Protein AF-A0A8H5WEX2-F1 (afdb_monomer)

Structure (mmCIF, N/CA/C/O backbone):
data_AF-A0A8H5WEX2-F1
#
_entry.id   AF-A0A8H5WEX2-F1
#
loop_
_atom_site.group_PDB
_atom_site.id
_atom_site.type_symbol
_atom_site.label_atom_id
_atom_site.label_alt_id
_atom_site.label_comp_id
_atom_site.label_asym_id
_atom_site.label_entity_id
_atom_site.label_seq_id
_atom_site.pdbx_PDB_ins_code
_atom_site.Cartn_x
_atom_site.Cartn_y
_atom_site.Cartn_z
_atom_site.occupancy
_atom_site.B_iso_or_equiv
_atom_site.auth_seq_id
_atom_site.auth_comp_id
_atom_site.auth_asym_id
_atom_site.au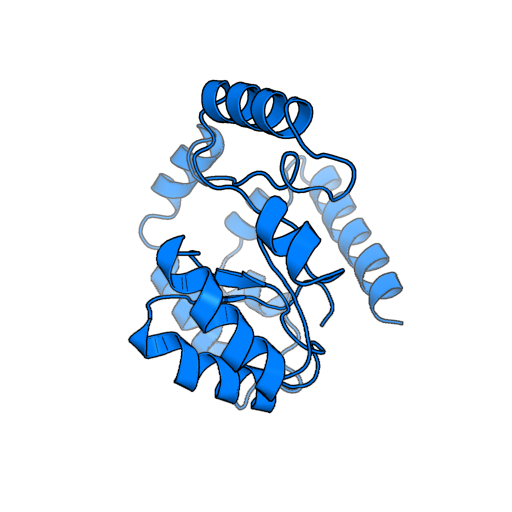th_atom_id
_atom_site.pdbx_PDB_model_num
ATOM 1 N N . MET A 1 1 ? -12.542 14.286 -9.682 1.00 75.81 1 MET A N 1
ATOM 2 C CA . MET A 1 1 ? -13.467 14.305 -8.524 1.00 75.81 1 MET A CA 1
ATOM 3 C C . MET A 1 1 ? -12.823 13.685 -7.285 1.00 75.81 1 MET A C 1
ATOM 5 O O . MET A 1 1 ? -12.583 14.420 -6.338 1.00 75.81 1 MET A O 1
ATOM 9 N N . HIS A 1 2 ? -12.481 12.391 -7.304 1.00 88.88 2 HIS A N 1
ATOM 10 C CA . HIS A 1 2 ? -12.013 11.632 -6.129 1.00 88.88 2 HIS A CA 1
A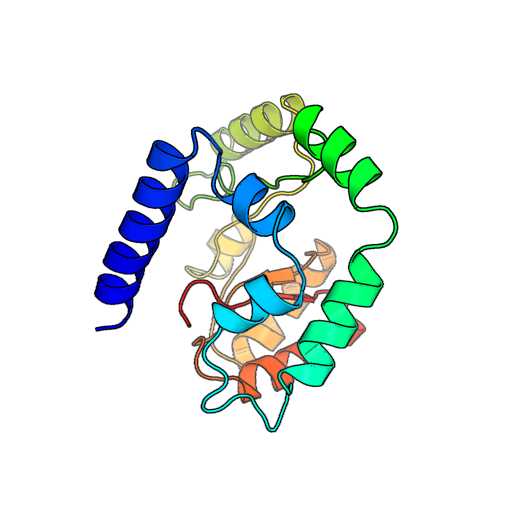TOM 11 C C . HIS A 1 2 ? -10.859 12.274 -5.334 1.00 88.88 2 HIS A C 1
ATOM 13 O O . HIS A 1 2 ? -10.975 12.367 -4.118 1.00 88.88 2 HIS A O 1
ATOM 19 N N . LEU A 1 3 ? -9.823 12.829 -5.982 1.00 91.31 3 LEU A N 1
ATOM 20 C CA . LEU A 1 3 ? -8.715 13.515 -5.285 1.00 91.31 3 LEU A CA 1
ATOM 21 C C . LEU A 1 3 ? -9.172 14.650 -4.342 1.00 91.31 3 LEU A C 1
ATOM 23 O O . LEU A 1 3 ? -8.623 14.812 -3.255 1.00 91.31 3 LEU A O 1
ATOM 27 N N . ALA A 1 4 ? -10.205 15.413 -4.719 1.00 94.38 4 ALA A N 1
ATOM 28 C CA . ALA A 1 4 ? -10.754 16.468 -3.864 1.00 94.38 4 ALA A CA 1
ATOM 29 C C . ALA A 1 4 ? -11.540 15.889 -2.674 1.00 94.38 4 ALA A C 1
ATOM 31 O O . ALA A 1 4 ? -11.460 16.415 -1.566 1.00 94.38 4 ALA A O 1
ATOM 32 N N . VAL A 1 5 ? -12.252 14.776 -2.886 1.00 96.00 5 VAL A N 1
ATOM 33 C CA . VAL A 1 5 ? -12.955 14.047 -1.817 1.00 96.00 5 VAL A CA 1
ATOM 34 C C . VAL A 1 5 ? -11.950 13.462 -0.823 1.00 96.00 5 VAL A C 1
ATOM 36 O O . VAL A 1 5 ? -12.136 13.626 0.378 1.00 96.00 5 VAL A O 1
ATOM 39 N N . ALA A 1 6 ? -10.849 12.872 -1.299 1.00 94.50 6 ALA A N 1
ATOM 40 C CA . ALA A 1 6 ? -9.764 12.380 -0.450 1.00 94.50 6 ALA A CA 1
ATOM 41 C C . ALA A 1 6 ? -9.151 13.502 0.408 1.00 94.50 6 ALA A C 1
ATOM 43 O O . ALA A 1 6 ? -8.973 13.323 1.610 1.00 94.50 6 ALA A O 1
ATOM 44 N N . GLY A 1 7 ? -8.915 14.688 -0.168 1.00 96.94 7 GLY A N 1
ATOM 45 C CA . GLY A 1 7 ? -8.465 15.864 0.586 1.00 96.94 7 GLY A CA 1
ATOM 46 C C . GLY A 1 7 ? -9.423 16.270 1.715 1.00 96.94 7 GLY A C 1
ATOM 47 O O . GLY A 1 7 ? -8.979 16.521 2.835 1.00 96.94 7 GLY A O 1
ATOM 48 N N . VAL A 1 8 ? -10.736 16.275 1.455 1.00 97.94 8 VAL A N 1
ATOM 49 C CA . VAL A 1 8 ? -11.761 16.583 2.472 1.00 97.94 8 VAL A CA 1
ATOM 50 C C . VAL A 1 8 ? -11.844 15.493 3.546 1.00 97.94 8 VAL A C 1
ATOM 52 O O . VAL A 1 8 ? -11.856 15.813 4.732 1.00 97.94 8 VAL A O 1
ATOM 55 N N . LEU A 1 9 ? -11.858 14.212 3.166 1.00 97.31 9 LEU A N 1
ATOM 56 C CA . LEU A 1 9 ? -11.916 13.097 4.119 1.00 97.31 9 LEU A CA 1
ATOM 57 C C . LEU A 1 9 ? -10.671 13.045 5.017 1.00 97.31 9 LEU A C 1
ATOM 59 O O . LEU A 1 9 ? -10.800 12.862 6.227 1.00 97.31 9 LEU A O 1
ATOM 63 N N . ASN A 1 10 ? -9.482 13.294 4.465 1.00 97.62 10 ASN A N 1
ATOM 64 C CA . ASN A 1 10 ? -8.246 13.383 5.245 1.00 97.62 10 ASN A CA 1
ATOM 65 C C . ASN A 1 10 ? -8.287 14.548 6.250 1.00 97.62 10 ASN A C 1
ATOM 67 O O . ASN A 1 10 ? -7.835 14.386 7.381 1.00 97.62 10 ASN A O 1
ATOM 71 N N . ALA A 1 11 ? -8.881 15.690 5.883 1.00 98.19 11 ALA A N 1
ATOM 72 C CA . ALA A 1 11 ? -9.085 16.809 6.805 1.00 98.19 11 ALA A CA 1
ATOM 73 C C . ALA A 1 11 ? -10.090 16.485 7.932 1.00 98.19 11 ALA A C 1
ATOM 75 O O . ALA A 1 11 ? -9.918 16.955 9.055 1.00 98.19 11 ALA A O 1
ATOM 76 N N . VAL A 1 12 ? -11.107 15.651 7.673 1.00 98.12 12 VAL A N 1
ATOM 77 C CA . VAL A 1 12 ? -12.031 15.161 8.717 1.00 98.12 12 VAL A CA 1
ATOM 78 C C . VAL A 1 12 ? -11.310 14.231 9.701 1.00 98.12 12 VAL A C 1
ATOM 80 O O . VAL A 1 12 ? -11.475 14.390 10.910 1.00 98.12 12 VAL A O 1
ATOM 83 N N . TRP A 1 13 ? -10.468 13.310 9.217 1.00 97.94 13 TRP A N 1
ATOM 84 C CA . TRP A 1 13 ? -9.656 12.442 10.084 1.00 97.94 13 TRP A CA 1
ATOM 85 C C . TRP A 1 13 ? -8.613 13.221 10.902 1.00 97.94 13 TRP A C 1
ATOM 87 O O . TRP A 1 13 ? -8.446 12.949 12.089 1.00 97.94 13 TRP A O 1
ATOM 97 N N . ASP A 1 14 ? -7.951 14.217 10.309 1.00 98.31 14 ASP A N 1
ATOM 98 C CA . ASP A 1 14 ? -7.028 15.127 11.006 1.00 98.31 14 ASP A CA 1
ATOM 99 C C . ASP A 1 14 ? -7.733 15.945 12.107 1.00 98.31 14 ASP A C 1
ATOM 101 O O . ASP A 1 14 ? -7.236 16.032 13.234 1.00 98.31 14 ASP A O 1
ATOM 105 N N . LEU A 1 15 ? -8.923 16.485 11.821 1.00 98.31 15 LEU A N 1
ATOM 106 C CA . LEU A 1 15 ? -9.748 17.178 12.811 1.00 98.31 15 LEU A CA 1
ATOM 107 C C . LEU A 1 15 ? -10.172 16.242 13.953 1.00 98.31 15 LEU A C 1
ATOM 109 O O . LEU A 1 15 ? -10.101 16.634 15.118 1.00 98.31 15 LEU A O 1
ATOM 113 N N . TRP A 1 16 ? -10.561 15.001 13.646 1.00 97.62 16 TRP A N 1
ATOM 114 C CA . TRP A 1 16 ? -10.906 13.999 14.659 1.00 97.62 16 TRP A CA 1
ATOM 115 C C . TRP A 1 16 ? -9.701 13.654 15.549 1.00 97.62 16 TRP A C 1
ATOM 117 O O . TRP A 1 16 ? -9.826 13.654 16.776 1.00 97.62 16 TRP A O 1
ATOM 127 N N . GLY A 1 17 ? -8.516 13.484 14.949 1.00 97.81 17 GLY A N 1
ATOM 128 C CA . GLY A 1 17 ? -7.240 13.347 15.659 1.00 97.81 17 GLY A CA 1
ATOM 129 C C . GLY A 1 17 ? -6.990 14.482 16.651 1.00 97.81 17 GLY A C 1
ATOM 130 O O . GLY A 1 17 ? -6.737 14.246 17.833 1.00 97.81 17 GLY A O 1
ATOM 131 N N . LYS A 1 18 ? -7.151 15.728 16.195 1.00 98.06 18 LYS A N 1
ATOM 132 C CA . LYS A 1 18 ? -6.967 16.935 17.017 1.00 98.06 18 LYS A CA 1
ATOM 133 C C . LYS A 1 18 ? -7.997 17.078 18.139 1.00 98.06 18 LYS A C 1
ATOM 135 O O . LYS A 1 18 ? -7.643 17.582 19.199 1.00 98.06 18 LYS A O 1
ATOM 140 N N . ILE A 1 19 ? -9.235 16.624 17.936 1.00 98.12 19 ILE A N 1
ATOM 141 C CA . ILE A 1 19 ? -10.286 16.631 18.968 1.00 98.12 19 ILE A CA 1
ATOM 142 C C . ILE A 1 19 ? -10.009 15.591 20.064 1.00 98.12 19 ILE A C 1
ATOM 144 O O . ILE A 1 19 ? -10.231 15.882 21.236 1.00 98.12 19 ILE A O 1
ATOM 148 N N . LEU A 1 20 ? -9.513 14.401 19.705 1.00 97.25 20 LEU A N 1
ATOM 149 C CA . LEU A 1 20 ? -9.169 13.354 20.679 1.00 97.25 20 LEU A CA 1
ATOM 150 C C . LEU A 1 20 ? -7.773 13.522 21.303 1.00 97.25 20 LEU A C 1
ATOM 152 O O . LEU A 1 20 ? -7.482 12.892 22.316 1.00 97.25 20 LEU A O 1
ATOM 156 N N . GLY A 1 21 ? -6.902 14.342 20.708 1.00 97.38 21 GLY A N 1
ATOM 157 C CA . GLY A 1 21 ? -5.490 14.436 21.092 1.00 97.38 21 GLY A CA 1
ATOM 158 C C . GLY A 1 21 ? -4.658 13.213 20.681 1.00 97.38 21 GLY A C 1
ATOM 159 O O . GLY A 1 21 ? -3.583 12.996 21.238 1.00 97.38 21 GLY A O 1
ATOM 160 N N . LEU A 1 22 ? -5.144 12.416 19.722 1.00 96.25 22 LEU A N 1
ATOM 161 C CA . LEU A 1 22 ? -4.547 11.149 19.291 1.00 96.25 22 LEU A CA 1
ATOM 162 C C . LEU A 1 22 ? -4.098 11.208 17.821 1.00 96.25 22 LEU A C 1
ATOM 164 O O . LEU A 1 22 ? -4.775 11.823 16.992 1.00 96.25 22 LEU A O 1
ATOM 168 N N . PRO A 1 23 ? -2.996 10.536 17.442 1.00 95.19 23 PRO A N 1
ATOM 169 C CA . PRO A 1 23 ? -2.647 10.368 16.038 1.00 95.19 23 PRO A CA 1
ATOM 170 C C . PRO A 1 23 ? -3.648 9.423 15.351 1.00 95.19 23 PRO A C 1
ATOM 172 O O . PRO A 1 23 ? -4.089 8.435 15.936 1.00 95.19 23 PRO A O 1
ATOM 175 N N . VAL A 1 24 ? -3.976 9.684 14.081 1.00 96.62 24 VAL A N 1
ATOM 176 C CA . VAL A 1 24 ? -5.030 8.954 13.339 1.00 96.62 24 VAL A CA 1
ATOM 177 C C . VAL A 1 24 ? -4.813 7.433 13.325 1.00 96.62 24 VAL A C 1
ATOM 179 O O . VAL A 1 24 ? -5.774 6.678 13.458 1.00 96.62 24 VAL A O 1
ATOM 182 N N . TRP A 1 25 ? -3.561 6.967 13.241 1.00 94.56 25 TRP A N 1
ATOM 183 C CA . TRP A 1 25 ? -3.251 5.533 13.298 1.00 94.56 25 TRP A CA 1
ATOM 184 C C . TRP A 1 25 ? -3.671 4.894 14.630 1.00 94.56 25 TRP A C 1
ATOM 186 O O . TRP A 1 25 ? -4.125 3.754 14.636 1.00 94.56 25 TRP A O 1
ATOM 196 N N . GLN A 1 26 ? -3.562 5.621 15.747 1.00 94.12 26 GLN A N 1
ATOM 197 C CA . GLN A 1 26 ? -3.958 5.132 17.064 1.00 94.12 26 GLN A CA 1
ATOM 198 C C . GLN A 1 26 ? -5.482 5.081 17.183 1.00 94.12 26 GLN A C 1
ATOM 200 O O . GLN A 1 26 ? -5.995 4.093 17.690 1.00 94.12 26 GLN A O 1
ATOM 205 N N . ILE A 1 27 ? -6.208 6.059 16.626 1.00 95.62 27 ILE A N 1
ATOM 206 C CA . ILE A 1 27 ? -7.682 6.040 16.576 1.00 95.62 27 ILE A CA 1
ATOM 207 C C . ILE A 1 27 ? -8.175 4.790 15.837 1.00 95.62 27 ILE A C 1
ATOM 209 O O . ILE A 1 27 ? -8.970 4.027 16.380 1.00 95.62 27 ILE A O 1
ATOM 213 N N . VAL A 1 28 ? -7.655 4.528 14.631 1.00 95.38 28 VAL A N 1
ATOM 214 C CA . VAL A 1 28 ? -8.013 3.326 13.852 1.00 95.38 28 VAL A CA 1
ATOM 215 C C . VAL A 1 28 ? -7.577 2.041 14.568 1.00 95.38 28 VAL A C 1
ATOM 217 O O . VAL A 1 28 ? -8.272 1.030 14.505 1.00 95.38 28 VAL A O 1
ATOM 220 N N . CYS A 1 29 ? -6.457 2.067 15.295 1.00 93.38 29 CYS A N 1
ATOM 221 C CA . CYS A 1 29 ? -6.030 0.942 16.122 1.00 93.38 29 CYS A CA 1
ATOM 222 C C . CYS A 1 29 ? -6.868 0.752 17.395 1.00 93.38 29 CYS A C 1
ATOM 224 O O . CYS A 1 29 ? -6.926 -0.372 17.881 1.00 93.38 29 CYS A O 1
ATOM 226 N N . GLU A 1 30 ? -7.507 1.768 17.967 1.00 92.25 30 GLU A N 1
ATOM 227 C CA . GLU A 1 30 ? -8.314 1.628 19.190 1.00 92.25 30 GLU A CA 1
ATOM 228 C C . GLU A 1 30 ? -9.745 1.157 18.905 1.00 92.25 30 GLU A C 1
ATOM 230 O O . GLU A 1 30 ? -10.330 0.472 19.744 1.00 92.25 30 GLU A O 1
ATOM 235 N N . MET A 1 31 ? -10.253 1.399 17.693 1.00 94.94 31 MET A N 1
ATOM 236 C CA . MET A 1 31 ? -11.537 0.882 17.212 1.00 94.94 31 MET A CA 1
ATOM 237 C C . MET A 1 31 ? -11.703 -0.643 17.361 1.00 94.94 31 MET A C 1
ATOM 239 O O . MET A 1 31 ? -10.765 -1.443 17.212 1.00 94.94 31 MET A O 1
ATOM 243 N N . SER A 1 32 ? -12.957 -1.044 17.575 1.00 95.62 32 SER A N 1
ATOM 244 C CA . SER A 1 32 ? -13.449 -2.402 17.325 1.00 95.62 32 SER A CA 1
ATOM 245 C C . SER A 1 32 ? -13.463 -2.735 15.819 1.00 95.62 32 SER A C 1
ATOM 247 O O . SER A 1 32 ? -13.558 -1.827 14.986 1.00 95.62 32 SER A O 1
ATOM 249 N N . PRO A 1 33 ? -13.406 -4.023 15.425 1.00 96.81 33 PRO A N 1
ATOM 250 C CA . PRO A 1 33 ? -13.607 -4.443 14.034 1.00 96.81 33 PRO A CA 1
ATOM 251 C C . PRO A 1 33 ? -14.864 -3.832 13.405 1.00 96.81 33 PRO A C 1
ATOM 253 O O . PRO A 1 33 ? -14.835 -3.320 12.289 1.00 96.81 33 PRO A O 1
ATOM 256 N N . GLU A 1 34 ? -15.955 -3.825 14.163 1.00 97.06 34 GLU A N 1
ATOM 257 C CA . GLU A 1 34 ? -17.268 -3.346 13.756 1.00 97.06 34 GLU A CA 1
ATOM 258 C C . GLU A 1 34 ? -17.308 -1.812 13.608 1.00 97.06 34 GLU A C 1
ATOM 260 O O . GLU A 1 34 ? -18.161 -1.290 12.894 1.00 97.06 34 GLU A O 1
ATOM 265 N N . GLU A 1 35 ? -16.407 -1.065 14.253 1.00 97.06 35 GLU A N 1
ATOM 266 C CA . GLU A 1 35 ? -16.198 0.374 14.021 1.00 97.06 35 GLU A CA 1
ATOM 267 C C . GLU A 1 35 ? -15.413 0.645 12.741 1.00 97.06 35 GLU A C 1
ATOM 269 O O . GLU A 1 35 ? -15.855 1.463 11.937 1.00 97.06 35 GLU A O 1
ATOM 274 N N . ILE A 1 36 ? -14.321 -0.089 12.504 1.00 96.69 36 ILE A N 1
ATOM 275 C CA . ILE A 1 36 ? -13.522 0.035 11.274 1.00 96.69 36 ILE A CA 1
ATOM 276 C C . ILE A 1 36 ? -14.397 -0.254 10.045 1.00 96.69 36 ILE A C 1
ATOM 278 O O . ILE A 1 36 ? -14.382 0.504 9.076 1.00 96.69 36 ILE A O 1
ATOM 282 N N . ILE A 1 37 ? -15.220 -1.306 10.102 1.00 97.56 37 ILE A N 1
ATOM 283 C CA . ILE A 1 37 ? -16.111 -1.688 8.998 1.00 97.56 37 ILE A CA 1
ATOM 284 C C . ILE A 1 37 ? -17.229 -0.655 8.761 1.00 97.56 37 ILE A C 1
ATOM 286 O O . ILE A 1 37 ? -17.617 -0.454 7.612 1.00 97.56 37 ILE A O 1
ATOM 290 N N . ARG A 1 38 ? -17.682 0.097 9.779 1.00 97.38 38 ARG A N 1
ATOM 291 C CA . ARG A 1 38 ? -18.620 1.228 9.582 1.00 97.38 38 ARG A CA 1
ATOM 292 C C . ARG A 1 38 ? -18.003 2.435 8.864 1.00 97.38 38 ARG A C 1
ATOM 294 O O . ARG A 1 38 ? -18.752 3.290 8.398 1.00 97.38 38 ARG A O 1
ATOM 301 N N . CYS A 1 39 ? -16.676 2.518 8.756 1.00 96.75 39 CYS A N 1
ATOM 302 C CA . CYS A 1 39 ? -15.984 3.560 7.992 1.00 96.75 39 CYS A CA 1
ATOM 303 C C . CYS A 1 39 ? -15.755 3.198 6.510 1.00 96.75 39 CYS A C 1
ATOM 305 O O . CYS A 1 39 ? -15.205 4.020 5.778 1.00 96.75 39 CYS A O 1
ATOM 307 N N . ILE A 1 40 ? -16.151 2.000 6.062 1.00 96.94 40 ILE A N 1
ATOM 308 C CA . ILE A 1 40 ? -15.885 1.482 4.711 1.00 96.94 40 ILE A CA 1
ATOM 309 C C . ILE A 1 40 ? -17.190 1.387 3.910 1.00 96.94 40 ILE A C 1
ATOM 311 O O . ILE A 1 40 ? -18.200 0.869 4.382 1.00 96.94 40 ILE A O 1
ATOM 315 N N . ASP A 1 41 ? -17.160 1.868 2.667 1.00 96.88 41 ASP A N 1
ATOM 316 C CA . ASP A 1 41 ? -18.252 1.724 1.705 1.00 96.88 41 ASP A CA 1
ATOM 317 C C . ASP A 1 41 ? -18.057 0.440 0.886 1.00 96.88 41 ASP A C 1
ATOM 319 O O . ASP A 1 41 ? -17.135 0.344 0.079 1.00 96.88 41 ASP A O 1
ATOM 323 N N . PHE A 1 42 ? -18.919 -0.556 1.102 1.00 97.38 42 PHE A N 1
ATOM 324 C CA . PHE A 1 42 ? -18.824 -1.874 0.460 1.00 97.38 42 PHE A CA 1
ATOM 325 C C . PHE A 1 42 ? -19.481 -1.950 -0.931 1.00 97.38 42 PHE A C 1
ATOM 327 O O . PHE A 1 42 ? -19.569 -3.030 -1.529 1.00 97.38 42 PHE A O 1
ATOM 334 N N . ARG A 1 43 ? -19.965 -0.828 -1.479 1.00 96.69 43 ARG A N 1
ATOM 335 C CA . ARG A 1 43 ? -20.503 -0.802 -2.845 1.00 96.69 43 ARG A CA 1
ATOM 336 C C . ARG A 1 43 ? -19.412 -1.202 -3.845 1.00 96.69 43 ARG A C 1
ATOM 338 O O . ARG A 1 43 ? -18.319 -0.651 -3.832 1.00 96.69 43 ARG A O 1
ATOM 345 N N . TYR A 1 44 ? -19.751 -2.144 -4.726 1.00 96.38 44 TYR A N 1
ATOM 346 C CA . TYR A 1 44 ? -18.882 -2.692 -5.781 1.00 96.38 44 TYR A CA 1
ATOM 347 C C . TYR A 1 44 ? -17.668 -3.528 -5.318 1.00 96.38 44 TYR A C 1
ATOM 349 O O . TYR A 1 44 ? -16.771 -3.750 -6.125 1.00 96.38 44 TYR A O 1
ATOM 357 N N . ILE A 1 45 ? -17.636 -4.009 -4.064 1.00 97.19 45 ILE A N 1
ATOM 358 C CA . ILE A 1 45 ? -16.601 -4.960 -3.587 1.00 97.19 45 ILE A CA 1
ATOM 359 C C . ILE A 1 45 ? -17.151 -6.225 -2.899 1.00 97.19 45 ILE A C 1
ATOM 361 O O . ILE A 1 45 ? -16.377 -7.100 -2.515 1.00 97.19 45 ILE A O 1
ATOM 365 N N . THR A 1 46 ? -18.472 -6.348 -2.728 1.00 97.25 46 THR A N 1
ATOM 366 C CA . THR A 1 46 ? -19.113 -7.444 -1.961 1.00 97.25 46 THR A CA 1
ATOM 367 C C . THR A 1 46 ? -19.032 -8.826 -2.608 1.00 97.25 46 THR A C 1
ATOM 369 O O . THR A 1 46 ? -19.259 -9.823 -1.931 1.00 97.25 46 THR A O 1
ATOM 372 N N . ASP A 1 47 ? -18.692 -8.897 -3.891 1.00 97.06 47 ASP A N 1
ATOM 373 C CA . ASP A 1 47 ? -18.382 -10.118 -4.637 1.00 97.06 47 ASP A CA 1
ATOM 374 C C . ASP A 1 47 ? -16.945 -10.629 -4.402 1.00 97.06 47 ASP A C 1
ATOM 376 O O . ASP A 1 47 ? -16.639 -11.774 -4.739 1.00 97.06 4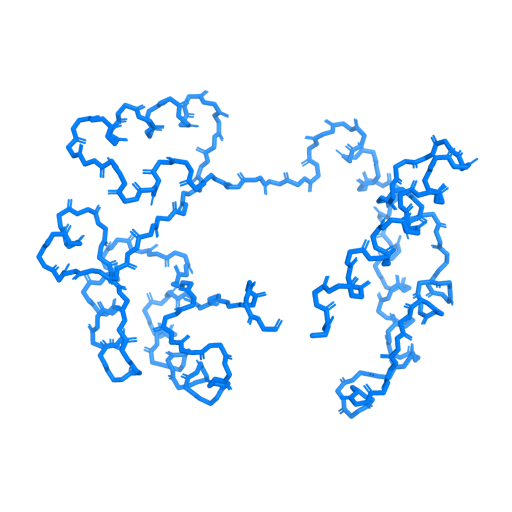7 ASP A O 1
ATOM 380 N N . VAL A 1 48 ? -16.083 -9.807 -3.790 1.00 96.94 48 VAL A N 1
ATOM 381 C CA . VAL A 1 48 ? -14.691 -10.139 -3.431 1.00 96.94 48 VAL A CA 1
ATOM 382 C C . VAL A 1 48 ? -14.484 -10.187 -1.912 1.00 96.94 48 VAL A C 1
ATOM 384 O O . VAL A 1 48 ? -13.708 -11.012 -1.430 1.00 96.94 48 VAL A O 1
ATOM 387 N N . ILE A 1 49 ? -15.154 -9.313 -1.151 1.00 97.56 49 ILE A N 1
ATOM 388 C CA . ILE A 1 49 ? -15.110 -9.277 0.317 1.00 97.56 49 ILE A CA 1
ATOM 389 C C . ILE A 1 49 ? -16.392 -8.672 0.911 1.00 97.56 49 ILE A C 1
ATOM 391 O O . ILE A 1 49 ? -16.756 -7.523 0.650 1.00 97.56 49 ILE A O 1
ATOM 395 N N . THR A 1 50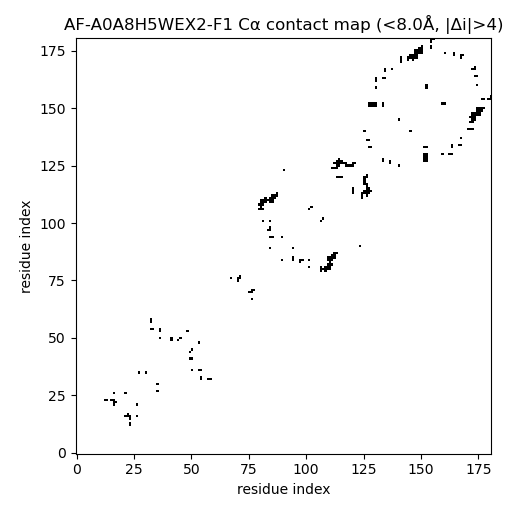 ? -17.075 -9.432 1.765 1.00 98.00 50 THR A N 1
ATOM 396 C CA . THR A 1 50 ? -18.251 -8.956 2.512 1.00 98.00 50 THR A CA 1
ATOM 397 C C . THR A 1 50 ? -17.868 -8.249 3.826 1.00 98.00 50 THR A C 1
ATOM 399 O O . THR A 1 50 ? -16.767 -8.459 4.348 1.00 98.00 50 THR A O 1
ATOM 402 N N . PRO A 1 51 ? -18.768 -7.435 4.420 1.00 98.00 51 PRO A N 1
ATOM 403 C CA . PRO A 1 51 ? -18.546 -6.836 5.739 1.00 98.00 51 PRO A CA 1
ATOM 404 C C . PRO A 1 51 ? -18.239 -7.867 6.835 1.00 98.00 51 PRO A C 1
ATOM 406 O O . PRO A 1 51 ? -17.330 -7.650 7.634 1.00 98.00 51 PRO A O 1
ATOM 409 N N . ASP A 1 52 ? -18.939 -9.005 6.844 1.00 97.88 52 ASP A N 1
ATOM 410 C CA . ASP A 1 52 ? -18.768 -10.053 7.859 1.00 97.88 52 ASP A CA 1
ATOM 411 C C . ASP A 1 52 ? -17.417 -10.777 7.718 1.00 97.88 52 ASP A C 1
ATOM 413 O O . ASP A 1 52 ? -16.759 -11.087 8.715 1.00 97.88 52 ASP A O 1
ATOM 417 N N . GLU A 1 53 ? -16.944 -10.990 6.486 1.00 97.88 53 GLU A N 1
ATOM 418 C CA . GLU A 1 53 ? -15.596 -11.510 6.229 1.00 97.88 53 GLU A CA 1
ATOM 419 C C . GLU A 1 53 ? -14.518 -10.514 6.665 1.00 97.88 53 GLU A C 1
ATOM 421 O O . GLU A 1 53 ? -13.534 -10.918 7.291 1.00 97.88 53 GLU A O 1
ATOM 426 N N . ALA A 1 54 ? -14.718 -9.218 6.409 1.00 97.56 54 ALA A N 1
ATOM 427 C CA . ALA A 1 54 ? -13.806 -8.161 6.836 1.00 97.56 54 ALA A CA 1
ATOM 428 C C . ALA A 1 54 ? -13.737 -8.041 8.374 1.00 97.56 54 ALA A C 1
ATOM 430 O O . ALA A 1 54 ? -12.637 -7.985 8.934 1.00 97.56 54 ALA A O 1
ATOM 431 N N . ILE A 1 55 ? -14.879 -8.113 9.074 1.00 98.00 55 ILE A N 1
ATOM 432 C CA . ILE A 1 55 ? -14.943 -8.253 10.541 1.00 98.00 55 ILE A CA 1
ATOM 433 C C . ILE A 1 55 ? -14.157 -9.498 10.978 1.00 98.00 55 ILE A C 1
ATOM 435 O O . ILE A 1 55 ? -13.260 -9.406 11.819 1.00 98.00 55 ILE A O 1
ATOM 439 N N . GLY A 1 56 ? -14.422 -10.654 10.363 1.00 97.62 56 GLY A N 1
ATOM 440 C CA . GLY A 1 56 ? -13.743 -11.913 10.669 1.00 97.62 56 GLY A CA 1
ATOM 441 C C . GLY A 1 56 ? -12.232 -11.899 10.392 1.00 97.62 56 GLY A C 1
ATOM 442 O O . GLY A 1 56 ? -11.485 -12.635 11.038 1.00 97.62 56 GLY A O 1
ATOM 443 N N . MET A 1 57 ? -11.749 -11.070 9.464 1.00 97.06 57 MET A N 1
ATOM 444 C CA . MET A 1 57 ? -10.320 -10.827 9.231 1.00 97.06 57 MET A CA 1
ATOM 445 C C . MET A 1 57 ? -9.711 -9.952 10.334 1.00 97.06 57 MET A C 1
ATOM 447 O O . MET A 1 57 ? -8.681 -10.323 10.899 1.00 97.06 57 MET A O 1
ATOM 451 N N . LEU A 1 58 ? -10.363 -8.846 10.700 1.00 96.38 58 LEU A N 1
ATOM 452 C CA . LEU A 1 58 ? -9.915 -7.948 11.773 1.00 96.38 58 LEU A CA 1
ATOM 453 C C . LEU A 1 58 ? -9.911 -8.638 13.151 1.00 96.38 58 LEU A C 1
ATOM 455 O O . LEU A 1 58 ? -8.964 -8.489 13.924 1.00 96.38 58 LEU A O 1
ATOM 459 N N . GLN A 1 59 ? -10.912 -9.472 13.443 1.00 96.19 59 GLN A N 1
ATOM 460 C CA . GLN A 1 59 ? -10.950 -10.286 14.662 1.00 96.19 59 GLN A CA 1
ATOM 461 C C . GLN A 1 59 ? -9.776 -11.286 14.725 1.00 96.19 59 GLN A C 1
ATOM 463 O O . GLN A 1 59 ? -9.183 -11.471 15.789 1.00 96.19 59 GLN A O 1
ATOM 468 N N . LYS A 1 60 ? -9.358 -11.878 13.593 1.00 95.25 60 LYS A N 1
ATOM 469 C CA . LYS A 1 60 ? -8.162 -12.747 13.531 1.00 95.25 60 LYS A CA 1
ATOM 470 C C . LYS A 1 60 ? -6.866 -11.966 13.777 1.00 95.25 60 LYS A C 1
ATOM 472 O O . LYS A 1 60 ? -5.978 -12.476 14.462 1.00 95.25 60 LYS A O 1
ATOM 477 N N . THR A 1 61 ? -6.741 -10.738 13.263 1.00 91.69 61 THR A N 1
ATOM 478 C CA . THR A 1 61 ? -5.534 -9.909 13.460 1.00 91.69 61 THR A CA 1
ATOM 479 C C . THR A 1 61 ? -5.466 -9.226 14.830 1.00 91.69 61 THR A C 1
ATOM 481 O O . THR A 1 61 ? -4.390 -8.765 15.214 1.00 91.69 61 THR A O 1
ATOM 484 N N . ALA A 1 62 ? -6.547 -9.217 15.620 1.00 90.94 62 ALA A N 1
ATOM 485 C CA . ALA A 1 62 ? -6.539 -8.704 16.994 1.00 90.94 62 ALA A CA 1
ATOM 486 C C . ALA A 1 62 ? -5.544 -9.442 17.921 1.00 90.94 62 ALA A C 1
ATOM 488 O O . ALA A 1 62 ? -5.038 -8.862 18.885 1.00 90.94 62 ALA A O 1
ATOM 489 N N . LYS A 1 63 ? -5.186 -10.698 17.616 1.00 93.31 63 LYS A N 1
ATOM 490 C CA . LYS A 1 63 ? -4.128 -11.422 18.337 1.00 93.31 63 LYS A CA 1
ATOM 491 C C . LYS A 1 63 ? -2.777 -10.701 18.184 1.00 93.31 63 LYS A C 1
ATOM 493 O O . LYS A 1 63 ? -2.353 -10.373 17.076 1.00 93.31 63 LYS A O 1
ATOM 498 N N . GLY A 1 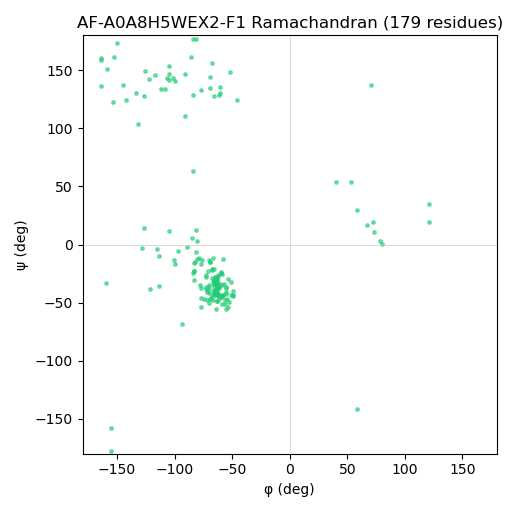64 ? -2.095 -10.445 19.303 1.00 92.38 64 GLY A N 1
ATOM 499 C CA . GLY A 1 64 ? -0.819 -9.712 19.330 1.00 92.38 64 GLY A CA 1
ATOM 500 C C . GLY A 1 64 ? -0.935 -8.200 19.075 1.00 92.38 64 GLY A C 1
ATOM 501 O O . GLY A 1 64 ? 0.083 -7.541 18.885 1.00 92.38 64 GLY A O 1
ATOM 502 N N . LYS A 1 65 ? -2.151 -7.629 19.067 1.00 92.00 65 LYS A N 1
ATOM 503 C CA . LYS A 1 65 ? -2.392 -6.187 18.859 1.00 92.00 65 LYS A CA 1
ATOM 504 C C . LYS A 1 65 ? -1.598 -5.319 19.846 1.00 92.00 65 LYS A C 1
ATOM 506 O O . LYS A 1 65 ? -0.905 -4.408 19.417 1.00 92.00 65 LYS A O 1
ATOM 511 N N . GLU A 1 66 ? -1.615 -5.648 21.139 1.00 92.44 66 GLU A N 1
ATOM 512 C CA . GLU A 1 66 ? -0.841 -4.928 22.166 1.00 92.44 66 GLU A CA 1
ATOM 513 C C . GLU A 1 66 ? 0.678 -4.958 21.957 1.00 92.44 66 GLU A C 1
ATOM 515 O O . GLU A 1 66 ? 1.372 -4.019 22.338 1.00 92.44 66 GLU A O 1
ATOM 520 N N . GLU A 1 67 ? 1.207 -6.051 21.411 1.00 93.19 67 GLU A N 1
ATOM 521 C CA . GLU A 1 67 ? 2.642 -6.228 21.178 1.00 93.19 67 GLU A CA 1
ATOM 522 C C . GLU A 1 67 ? 3.093 -5.336 20.020 1.00 93.19 67 GLU A C 1
ATOM 524 O O . GLU A 1 67 ? 3.991 -4.514 20.192 1.00 93.19 67 GLU A O 1
ATOM 529 N N . ARG A 1 68 ? 2.349 -5.357 18.908 1.00 93.44 68 ARG A N 1
ATOM 530 C CA . ARG A 1 68 ? 2.574 -4.454 17.768 1.00 93.44 68 ARG A CA 1
ATOM 531 C C . ARG A 1 68 ? 2.346 -2.978 18.113 1.00 93.44 68 ARG A C 1
ATOM 533 O O . ARG A 1 68 ? 3.016 -2.112 17.562 1.00 93.44 68 ARG A O 1
ATOM 540 N N . LEU A 1 69 ? 1.446 -2.669 19.054 1.00 92.44 69 LEU A N 1
ATOM 541 C CA . LEU A 1 69 ? 1.309 -1.311 19.600 1.00 92.44 69 LEU A CA 1
ATOM 542 C C . LEU A 1 69 ? 2.567 -0.885 20.375 1.00 92.44 69 LEU A C 1
ATOM 544 O O . LEU A 1 69 ? 3.051 0.227 20.177 1.00 92.44 69 LEU A O 1
ATOM 548 N N . LYS A 1 70 ? 3.146 -1.767 21.203 1.00 93.19 70 LYS A N 1
ATOM 549 C CA . LYS A 1 70 ? 4.422 -1.503 21.898 1.00 93.19 70 LYS A CA 1
ATOM 550 C C . LYS A 1 70 ? 5.569 -1.319 20.892 1.00 93.19 70 LYS A C 1
ATOM 552 O O . LYS A 1 70 ? 6.352 -0.386 21.039 1.00 93.19 70 LYS A O 1
ATOM 557 N N . GLU A 1 71 ? 5.635 -2.126 19.832 1.00 93.25 71 GLU A N 1
ATOM 558 C CA . GLU A 1 71 ? 6.586 -1.945 18.719 1.00 93.25 71 GLU A CA 1
ATOM 559 C C . GLU A 1 71 ? 6.402 -0.605 17.983 1.00 93.25 71 GLU A C 1
ATOM 561 O O . GLU A 1 71 ? 7.388 0.025 17.593 1.00 93.25 71 GLU A O 1
ATOM 566 N N . ALA A 1 72 ? 5.158 -0.144 17.807 1.00 91.25 72 ALA A N 1
ATOM 567 C CA . ALA A 1 72 ? 4.849 1.129 17.156 1.00 91.25 72 ALA A CA 1
ATOM 568 C C . ALA A 1 72 ? 5.280 2.328 18.014 1.00 91.25 72 ALA A C 1
ATOM 570 O O . ALA A 1 72 ? 5.985 3.204 17.517 1.00 91.25 72 ALA A O 1
ATOM 571 N N . PHE A 1 73 ? 4.956 2.337 19.314 1.00 90.94 73 PHE A N 1
ATOM 572 C CA . PHE A 1 73 ? 5.435 3.373 20.242 1.00 90.94 73 PHE A CA 1
ATOM 573 C C . PHE A 1 73 ? 6.967 3.366 20.401 1.00 90.94 73 PHE A C 1
ATOM 575 O O . PHE A 1 73 ? 7.572 4.422 20.581 1.00 90.94 73 PHE A O 1
ATOM 582 N N . ASN A 1 74 ? 7.610 2.204 20.249 1.00 92.00 74 ASN A N 1
ATOM 583 C CA . ASN A 1 74 ? 9.069 2.065 20.204 1.00 92.00 74 ASN A CA 1
ATOM 584 C C . ASN A 1 74 ? 9.690 2.399 18.827 1.00 92.00 74 ASN A C 1
ATOM 586 O O . ASN A 1 74 ? 10.902 2.283 18.672 1.00 92.00 74 ASN A O 1
ATOM 590 N N . ASN A 1 75 ? 8.897 2.832 17.837 1.00 84.88 75 ASN A N 1
ATOM 591 C CA . ASN A 1 75 ? 9.322 3.184 16.473 1.00 84.88 75 ASN A CA 1
ATOM 592 C C . ASN A 1 75 ? 10.027 2.051 15.687 1.00 84.88 75 ASN A C 1
ATOM 594 O O . ASN A 1 75 ? 10.851 2.323 14.815 1.00 84.88 75 ASN A O 1
ATOM 598 N N . VAL A 1 76 ? 9.694 0.781 15.957 1.00 85.38 76 VAL A N 1
ATOM 599 C CA . VAL A 1 76 ? 10.279 -0.393 15.265 1.00 85.38 76 VAL A CA 1
ATOM 600 C C . VAL A 1 76 ? 9.289 -1.188 14.402 1.00 85.38 76 VAL A C 1
ATOM 602 O O . VAL A 1 76 ? 9.716 -2.033 13.621 1.00 85.38 76 VAL A O 1
ATOM 605 N N . ALA A 1 77 ? 7.983 -0.905 14.484 1.00 78.38 77 ALA A N 1
ATOM 606 C CA . ALA A 1 77 ? 6.937 -1.700 13.824 1.00 78.38 77 ALA A CA 1
ATOM 607 C C . ALA A 1 77 ? 6.917 -1.659 12.278 1.00 78.38 77 ALA A C 1
ATOM 609 O O . ALA A 1 77 ? 6.317 -2.539 11.662 1.00 78.38 77 ALA A O 1
ATOM 610 N N . VAL A 1 78 ? 7.513 -0.646 11.630 1.00 81.31 78 VAL A N 1
ATOM 611 C CA . VAL A 1 78 ? 7.397 -0.440 10.170 1.00 81.31 78 VAL A CA 1
ATOM 612 C C . VAL A 1 78 ? 8.768 -0.197 9.523 1.00 81.31 78 VAL A C 1
ATOM 614 O O . VAL A 1 78 ? 9.301 0.911 9.608 1.00 81.31 78 VAL A O 1
ATOM 617 N N . PRO A 1 79 ? 9.345 -1.195 8.828 1.00 83.69 79 PRO A N 1
ATOM 618 C CA . PRO A 1 79 ? 10.524 -0.999 7.989 1.00 83.69 79 PRO A CA 1
ATOM 619 C C . PRO A 1 79 ? 10.216 -0.088 6.791 1.00 83.69 79 PRO A C 1
ATOM 621 O O . PRO A 1 79 ? 9.299 -0.362 6.018 1.00 83.69 79 PRO A O 1
ATOM 624 N N . ALA A 1 80 ? 11.014 0.964 6.598 1.00 84.00 80 ALA A N 1
ATOM 625 C CA . ALA A 1 80 ? 10.887 1.889 5.470 1.00 84.00 80 ALA A CA 1
ATOM 626 C C . ALA A 1 80 ? 12.002 1.692 4.426 1.00 84.00 80 ALA A C 1
ATOM 628 O O . ALA A 1 80 ? 13.167 1.463 4.766 1.00 84.00 80 ALA A O 1
ATOM 629 N N . TYR A 1 81 ? 11.650 1.840 3.147 1.00 80.81 81 TYR A N 1
ATOM 630 C CA . TYR A 1 81 ? 12.589 1.888 2.022 1.00 80.81 81 TYR A CA 1
ATOM 631 C C . TYR A 1 81 ? 12.740 3.328 1.511 1.00 80.81 81 TYR A C 1
ATOM 633 O O . TYR A 1 81 ? 11.825 4.139 1.664 1.00 80.81 81 TYR A O 1
ATOM 641 N N . LYS A 1 82 ? 13.883 3.672 0.902 1.00 73.00 82 LYS A N 1
ATOM 642 C CA . LYS A 1 82 ? 14.100 5.020 0.347 1.00 73.00 82 LYS A CA 1
ATOM 643 C C . LYS A 1 82 ? 14.011 5.053 -1.174 1.00 73.00 82 LYS A C 1
ATOM 645 O O . LYS A 1 82 ? 14.535 4.187 -1.864 1.00 73.00 82 LYS A O 1
ATOM 650 N N . ILE A 1 83 ? 13.410 6.132 -1.674 1.00 68.94 83 ILE A N 1
ATOM 651 C CA . ILE A 1 83 ? 13.333 6.496 -3.100 1.00 68.94 83 ILE A CA 1
ATOM 652 C C . ILE A 1 83 ? 14.387 7.575 -3.446 1.00 68.94 83 ILE A C 1
ATOM 654 O O . ILE A 1 83 ? 14.685 7.828 -4.606 1.00 68.94 83 ILE A O 1
ATOM 658 N N . SER A 1 84 ? 14.994 8.219 -2.438 1.00 67.50 84 SER A N 1
ATOM 659 C CA . SER A 1 84 ? 15.828 9.423 -2.604 1.00 67.50 84 SER A CA 1
ATOM 660 C C . SER A 1 84 ? 17.101 9.229 -3.432 1.00 67.50 84 SER A C 1
ATOM 662 O O . SER A 1 84 ? 17.535 10.174 -4.081 1.00 67.50 84 SER A O 1
ATOM 664 N N . ALA A 1 85 ? 17.689 8.031 -3.439 1.00 58.19 85 ALA A N 1
ATOM 665 C CA . ALA A 1 85 ? 18.833 7.707 -4.296 1.00 58.19 85 ALA A CA 1
ATOM 666 C C . ALA A 1 85 ? 18.435 7.447 -5.763 1.00 58.19 85 ALA A C 1
ATOM 668 O O . ALA A 1 85 ? 19.286 7.455 -6.647 1.00 58.19 85 ALA A O 1
ATOM 669 N N . GLY A 1 86 ? 17.145 7.208 -6.010 1.00 55.06 86 GLY A N 1
ATOM 670 C CA . GLY A 1 86 ? 16.594 6.741 -7.274 1.00 55.06 86 GLY A CA 1
ATOM 671 C C . GLY A 1 86 ? 15.861 7.786 -8.106 1.00 55.06 86 GLY A C 1
ATOM 672 O O . GLY A 1 86 ? 15.190 7.420 -9.070 1.00 55.06 86 GLY A O 1
ATOM 673 N N . TRP A 1 87 ? 15.967 9.069 -7.753 1.00 59.97 87 TRP A N 1
ATOM 674 C CA . TRP A 1 87 ? 15.497 10.155 -8.610 1.00 59.97 87 TRP A CA 1
ATOM 675 C C . TRP A 1 87 ? 16.383 10.279 -9.855 1.00 59.97 87 TRP A C 1
ATOM 677 O O . TRP A 1 87 ? 17.608 10.343 -9.755 1.00 59.97 87 TRP A O 1
ATOM 687 N N . MET A 1 88 ? 15.756 10.420 -11.026 1.00 52.31 88 MET A N 1
ATOM 688 C CA . MET A 1 88 ? 16.420 10.551 -12.336 1.00 52.31 88 MET A CA 1
ATOM 689 C C . MET A 1 88 ? 17.390 11.744 -12.452 1.00 52.31 88 MET A C 1
ATOM 691 O O . MET A 1 88 ? 18.163 11.816 -13.402 1.00 52.31 88 MET A O 1
ATOM 695 N N . ALA A 1 89 ? 17.370 12.679 -11.497 1.00 52.66 89 ALA A N 1
ATOM 696 C CA . ALA A 1 89 ? 18.322 13.785 -11.406 1.00 52.66 89 ALA A CA 1
ATOM 697 C C . ALA A 1 89 ? 19.751 13.344 -11.018 1.00 52.66 89 ALA A C 1
ATOM 699 O O . ALA A 1 89 ? 20.680 14.136 -11.154 1.00 52.66 89 ALA A O 1
ATOM 700 N N . PHE A 1 90 ? 19.944 12.107 -10.542 1.00 55.97 90 PHE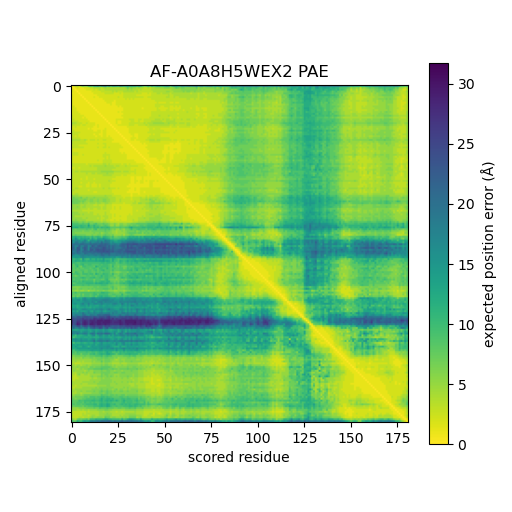 A N 1
ATOM 701 C CA . PHE A 1 90 ? 21.255 11.587 -10.148 1.00 55.97 90 PHE A CA 1
ATOM 702 C C . PHE A 1 90 ? 21.835 10.607 -11.180 1.00 55.97 90 PHE A C 1
ATOM 704 O O . PHE A 1 90 ? 21.123 9.880 -11.876 1.00 55.97 90 PHE A O 1
ATOM 711 N N . SER A 1 91 ? 23.159 10.617 -11.299 1.00 57.94 91 SER A N 1
ATOM 712 C CA . SER A 1 91 ? 23.965 9.749 -12.167 1.00 57.94 91 SER A CA 1
ATOM 713 C C . SER A 1 91 ? 25.426 9.808 -11.720 1.00 57.94 91 SER A C 1
ATOM 715 O O . SER A 1 91 ? 25.829 10.770 -11.059 1.00 57.94 91 SER A O 1
ATOM 717 N N . GLY A 1 92 ? 26.222 8.797 -12.075 1.00 65.75 92 GLY A N 1
ATOM 718 C CA . GLY A 1 92 ? 27.638 8.740 -11.705 1.00 65.75 92 GLY A CA 1
ATOM 719 C C . GLY A 1 92 ? 27.857 8.789 -10.188 1.00 65.75 92 GLY A C 1
ATOM 720 O O . GLY A 1 92 ? 27.101 8.202 -9.411 1.00 65.75 92 GLY A O 1
ATOM 721 N N . ASP A 1 93 ? 28.899 9.495 -9.754 1.00 67.50 93 ASP A N 1
ATOM 722 C CA . ASP A 1 93 ? 29.346 9.467 -8.358 1.00 67.50 93 ASP A CA 1
ATOM 723 C C . ASP A 1 93 ? 28.339 10.070 -7.369 1.00 67.50 93 ASP A C 1
ATOM 725 O O . ASP A 1 93 ? 28.200 9.546 -6.264 1.00 67.50 93 ASP A O 1
ATOM 729 N N . ARG A 1 94 ? 27.521 11.055 -7.776 1.00 71.69 94 ARG A N 1
ATOM 730 C CA . ARG A 1 94 ? 26.492 11.623 -6.884 1.00 71.69 94 ARG A CA 1
ATOM 731 C C . ARG A 1 94 ? 25.405 10.609 -6.506 1.00 71.69 94 ARG A C 1
ATOM 733 O O . ARG A 1 94 ? 24.844 10.699 -5.417 1.00 71.69 94 ARG A O 1
ATOM 740 N N . MET A 1 95 ? 25.128 9.616 -7.357 1.00 67.88 95 MET A N 1
ATOM 741 C CA . MET A 1 95 ? 24.242 8.506 -6.982 1.00 67.88 95 MET A CA 1
ATOM 742 C C . MET A 1 95 ? 24.913 7.597 -5.940 1.00 67.88 95 MET A C 1
ATOM 744 O O . MET A 1 95 ? 24.269 7.216 -4.964 1.00 67.88 95 MET A O 1
ATOM 748 N N . LYS A 1 96 ? 26.213 7.301 -6.095 1.00 66.88 96 LYS A N 1
ATOM 749 C CA . LYS A 1 96 ? 26.988 6.497 -5.131 1.00 66.88 96 LYS A CA 1
ATOM 750 C C . LYS A 1 96 ? 27.027 7.168 -3.757 1.00 66.88 96 LYS A C 1
ATOM 752 O O . LYS A 1 96 ? 26.791 6.500 -2.757 1.00 66.88 96 LYS A O 1
ATOM 757 N N . GLU A 1 97 ? 27.254 8.481 -3.707 1.00 73.81 97 GLU A N 1
ATOM 758 C CA . GLU A 1 97 ? 27.215 9.276 -2.472 1.00 73.81 97 GLU A CA 1
ATOM 759 C C . GLU A 1 97 ? 25.877 9.113 -1.737 1.00 73.81 97 GLU A C 1
ATOM 761 O O . GLU A 1 97 ? 25.858 8.661 -0.594 1.00 73.81 97 GLU A O 1
ATOM 766 N N . VAL A 1 98 ? 24.746 9.380 -2.404 1.00 73.81 98 VAL A N 1
ATOM 767 C CA . VAL A 1 98 ? 23.408 9.293 -1.784 1.00 73.81 98 VAL A CA 1
ATOM 768 C C . VAL A 1 98 ? 23.047 7.851 -1.386 1.00 73.81 98 VAL A C 1
ATOM 770 O O . VAL A 1 98 ? 22.350 7.642 -0.386 1.00 73.81 98 VAL A O 1
ATOM 773 N N . LEU A 1 99 ? 23.546 6.840 -2.110 1.00 69.75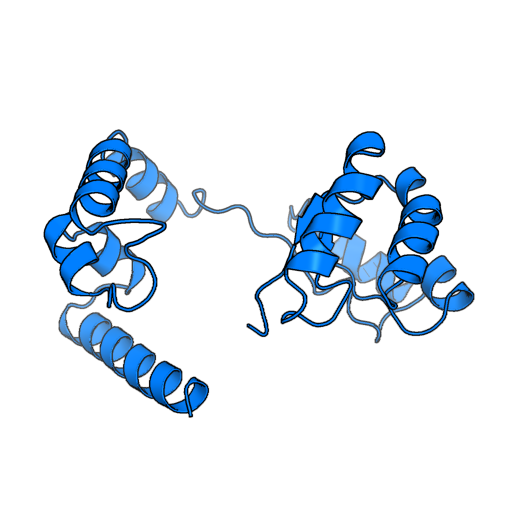 99 LEU A N 1
ATOM 774 C CA . LEU A 1 99 ? 23.439 5.432 -1.712 1.00 69.75 99 LEU A CA 1
ATOM 775 C C . LEU A 1 99 ? 24.246 5.140 -0.439 1.00 69.75 99 LEU A C 1
ATOM 777 O O . LEU A 1 99 ? 23.693 4.565 0.497 1.00 69.75 99 LEU A O 1
ATOM 781 N N . HIS A 1 100 ? 25.506 5.574 -0.352 1.00 71.38 100 HIS A N 1
ATOM 782 C CA . HIS A 1 100 ? 26.339 5.393 0.841 1.00 71.38 100 HIS A CA 1
ATOM 783 C C . HIS A 1 100 ? 25.787 6.150 2.061 1.00 71.38 100 HIS A C 1
ATOM 785 O O . HIS A 1 100 ? 25.700 5.565 3.141 1.00 71.38 100 HIS A O 1
ATOM 791 N N . GLU A 1 101 ? 25.329 7.397 1.893 1.00 80.25 101 GLU A N 1
ATOM 792 C CA . GLU A 1 101 ? 24.623 8.175 2.925 1.00 80.25 101 GLU A CA 1
ATOM 793 C C . GLU A 1 101 ? 23.385 7.420 3.449 1.00 80.25 101 GLU A C 1
ATOM 795 O O . GLU A 1 101 ? 23.129 7.367 4.652 1.00 80.25 101 GLU A O 1
ATOM 800 N N . THR A 1 102 ? 22.616 6.804 2.548 1.00 72.25 102 THR A N 1
ATOM 801 C CA . THR A 1 102 ? 21.367 6.105 2.882 1.00 72.25 102 THR A CA 1
ATOM 802 C C . THR A 1 102 ? 21.605 4.720 3.503 1.00 72.25 102 THR A C 1
ATOM 804 O O . THR A 1 102 ? 20.877 4.340 4.423 1.00 72.25 102 THR A O 1
ATOM 807 N N . LEU A 1 103 ? 22.647 3.997 3.073 1.00 73.44 103 LEU A N 1
ATOM 808 C CA . LEU A 1 103 ? 23.130 2.767 3.717 1.00 73.44 103 LEU A CA 1
ATOM 809 C C . LEU A 1 103 ? 23.633 3.046 5.142 1.00 73.44 103 LEU A C 1
ATOM 811 O O . LEU A 1 103 ? 23.304 2.303 6.065 1.00 73.44 103 LEU A O 1
ATOM 815 N N . ALA A 1 104 ? 24.379 4.139 5.343 1.00 78.06 104 ALA A N 1
ATOM 816 C CA . ALA A 1 104 ? 24.857 4.565 6.662 1.00 78.06 104 ALA A CA 1
ATOM 817 C C . ALA A 1 104 ? 23.707 4.934 7.620 1.00 78.06 104 ALA A C 1
ATOM 819 O O . ALA A 1 104 ? 23.822 4.749 8.829 1.00 78.06 104 ALA A O 1
ATOM 820 N N . GLN A 1 105 ? 22.566 5.378 7.082 1.00 81.69 105 GLN A N 1
ATOM 821 C CA . GLN A 1 105 ? 21.314 5.599 7.822 1.00 81.69 105 GLN A CA 1
ATOM 822 C C . GLN A 1 105 ? 20.498 4.306 8.046 1.00 81.69 105 GLN A C 1
ATOM 824 O O . GLN A 1 105 ? 19.333 4.364 8.432 1.00 81.69 105 GLN A O 1
ATOM 829 N N . GLY A 1 106 ? 21.085 3.130 7.797 1.00 79.38 106 GLY A N 1
ATOM 830 C CA . GLY A 1 106 ? 20.495 1.822 8.091 1.00 79.38 106 GLY A CA 1
ATOM 831 C C . GLY A 1 106 ? 19.434 1.334 7.100 1.00 79.38 106 GLY A C 1
ATOM 832 O O . GLY A 1 106 ? 18.871 0.256 7.308 1.00 79.38 106 GLY A O 1
ATOM 833 N N . CYS A 1 107 ? 19.158 2.074 6.021 1.00 76.25 107 CYS A N 1
ATOM 834 C CA . CYS A 1 107 ? 18.193 1.650 5.011 1.00 76.25 107 CYS A CA 1
ATOM 835 C C . CYS A 1 107 ? 18.804 0.581 4.089 1.00 76.25 107 CYS A C 1
ATOM 837 O O . CYS A 1 107 ? 19.926 0.724 3.606 1.00 76.25 107 CYS A O 1
ATOM 839 N N . LYS A 1 108 ? 18.057 -0.505 3.856 1.00 72.94 108 LYS A N 1
ATOM 840 C CA . LYS A 1 108 ? 18.524 -1.712 3.142 1.00 72.94 108 LYS A CA 1
ATOM 841 C C . LYS A 1 108 ? 17.791 -1.970 1.825 1.00 72.94 108 LYS A C 1
ATOM 843 O O . LYS A 1 108 ? 18.112 -2.929 1.133 1.00 72.94 108 LYS A O 1
ATOM 848 N N . VAL A 1 109 ? 16.786 -1.155 1.507 1.00 76.88 109 VAL A N 1
ATOM 849 C CA . VAL A 1 109 ? 15.902 -1.326 0.349 1.00 76.88 109 VAL A CA 1
ATOM 850 C C . VAL A 1 109 ? 15.765 0.017 -0.356 1.00 76.88 109 VAL A C 1
ATOM 852 O O . VAL A 1 109 ? 15.501 1.043 0.276 1.00 76.88 109 VAL A O 1
ATOM 855 N N . PHE A 1 110 ? 15.958 -0.007 -1.669 1.00 71.88 110 PHE A N 1
ATOM 856 C CA . PHE A 1 110 ? 16.076 1.173 -2.512 1.00 71.88 110 PHE A CA 1
ATOM 857 C C . PHE A 1 110 ? 15.071 1.068 -3.653 1.00 71.88 110 PHE A C 1
ATOM 859 O O . PHE A 1 110 ? 15.035 0.052 -4.345 1.00 71.88 110 PHE A O 1
ATOM 866 N N . LYS A 1 111 ? 14.263 2.114 -3.842 1.00 80.25 111 LYS A N 1
ATOM 867 C CA . LYS A 1 111 ? 13.422 2.277 -5.029 1.00 80.25 111 LYS A CA 1
ATOM 868 C C . LYS A 1 111 ? 14.072 3.275 -5.975 1.00 80.25 111 LYS A C 1
ATOM 870 O O . LYS A 1 111 ? 14.685 4.257 -5.558 1.00 80.25 111 LYS A O 1
ATOM 875 N N . PHE A 1 112 ? 13.920 2.985 -7.253 1.00 72.25 112 PHE A N 1
ATOM 876 C CA . PHE A 1 112 ? 14.724 3.509 -8.333 1.00 72.25 112 PHE A CA 1
ATOM 877 C C . PHE A 1 112 ? 13.814 3.751 -9.536 1.00 72.25 112 PHE A C 1
ATOM 879 O O . PHE A 1 112 ? 13.100 2.832 -9.930 1.00 72.25 112 PHE A O 1
ATOM 886 N N . LYS A 1 113 ? 13.774 4.977 -10.075 1.00 75.75 113 LYS A N 1
ATOM 887 C CA . LYS A 1 113 ? 12.929 5.302 -11.235 1.00 75.75 113 LYS A CA 1
ATOM 888 C C . LYS A 1 113 ? 13.705 5.100 -12.544 1.00 75.75 113 LYS A C 1
ATOM 890 O O . LYS A 1 113 ? 14.924 5.252 -12.604 1.00 75.75 113 LYS A O 1
ATOM 895 N N . VAL A 1 114 ? 12.953 4.691 -13.558 1.00 70.19 114 VAL A N 1
ATOM 896 C CA . VAL A 1 114 ? 13.371 3.938 -14.746 1.00 70.19 114 VAL A CA 1
ATOM 897 C C . VAL A 1 114 ? 12.313 4.164 -15.839 1.00 70.19 114 VAL A C 1
ATOM 899 O O . VAL A 1 114 ? 11.157 4.386 -15.483 1.00 70.19 114 VAL A O 1
ATOM 902 N N . GLY A 1 115 ? 12.663 4.125 -17.134 1.00 66.75 115 GLY A N 1
ATOM 903 C CA . GLY A 1 115 ? 11.691 4.303 -18.233 1.00 66.75 115 GLY A CA 1
ATOM 904 C C . GLY A 1 115 ? 11.949 5.459 -19.198 1.00 66.75 115 GLY A C 1
ATOM 905 O O . GLY A 1 115 ? 10.995 6.080 -19.657 1.00 66.75 115 GLY A O 1
ATOM 906 N N . THR A 1 116 ? 13.209 5.776 -19.507 1.00 64.19 116 THR A N 1
ATOM 907 C CA . THR A 1 116 ? 13.552 6.859 -20.449 1.00 64.19 116 THR A CA 1
ATOM 908 C C . THR A 1 116 ? 14.370 6.434 -21.662 1.00 64.19 116 THR A C 1
ATOM 910 O O . THR A 1 116 ? 14.130 6.941 -22.756 1.00 64.19 116 THR A O 1
ATOM 913 N N . ASN A 1 117 ? 15.321 5.514 -21.508 1.00 62.44 117 ASN A N 1
ATOM 914 C CA . ASN A 1 117 ? 16.169 5.028 -22.598 1.00 62.44 117 ASN A CA 1
ATOM 915 C C . ASN A 1 117 ? 16.850 3.721 -22.168 1.00 62.44 117 ASN A C 1
ATOM 917 O O . ASN A 1 117 ? 17.343 3.635 -21.050 1.00 62.44 117 ASN A O 1
ATOM 921 N N . ILE A 1 118 ? 16.904 2.704 -23.032 1.00 60.91 118 ILE A N 1
ATOM 922 C CA . ILE A 1 118 ? 17.423 1.380 -22.649 1.00 60.91 118 ILE A CA 1
ATOM 923 C C . ILE A 1 118 ? 18.922 1.402 -22.302 1.00 60.91 118 ILE A C 1
ATOM 925 O O . ILE A 1 118 ? 19.309 0.689 -21.384 1.00 60.91 118 ILE A O 1
ATOM 929 N N . GLU A 1 119 ? 19.759 2.221 -22.941 1.00 63.97 119 GLU A N 1
ATOM 930 C CA . GLU A 1 119 ? 21.195 2.311 -22.636 1.00 63.97 119 GLU A CA 1
ATOM 931 C C . GLU A 1 119 ? 21.486 3.111 -21.358 1.00 63.97 119 GLU A C 1
ATOM 933 O O . GLU A 1 119 ? 22.146 2.607 -20.455 1.00 63.97 119 GLU A O 1
ATOM 938 N N . ALA A 1 120 ? 20.975 4.339 -21.262 1.00 65.06 120 ALA A N 1
ATOM 939 C CA . ALA A 1 120 ? 21.174 5.245 -20.133 1.00 65.06 120 ALA A CA 1
ATOM 940 C C . ALA A 1 120 ? 20.393 4.806 -18.891 1.00 65.06 120 ALA A C 1
ATOM 942 O O . ALA A 1 120 ? 20.835 5.050 -17.766 1.00 65.06 120 ALA A O 1
ATOM 943 N N . ASP A 1 121 ? 19.264 4.110 -19.067 1.00 63.88 121 ASP A N 1
ATOM 944 C CA . ASP A 1 121 ? 18.703 3.357 -17.964 1.00 63.88 121 ASP A CA 1
ATOM 945 C C . ASP A 1 121 ? 19.574 2.116 -17.682 1.00 63.88 121 ASP A C 1
ATOM 947 O O . ASP A 1 121 ? 19.843 1.924 -16.514 1.00 63.88 121 ASP A O 1
ATOM 951 N N . ARG A 1 122 ? 20.132 1.329 -18.627 1.00 59.53 122 ARG A N 1
ATOM 952 C CA . ARG A 1 122 ? 21.097 0.239 -18.273 1.00 59.53 122 ARG A CA 1
ATOM 953 C C . ARG A 1 122 ? 22.361 0.725 -17.556 1.00 59.53 122 ARG A C 1
ATOM 955 O O . ARG A 1 122 ? 22.978 -0.043 -16.824 1.00 59.53 122 ARG A O 1
ATOM 962 N N . GLU A 1 123 ? 22.727 1.989 -17.736 1.00 58.59 123 GLU A N 1
ATOM 963 C CA . GLU A 1 123 ? 23.808 2.670 -17.017 1.00 58.59 123 GLU A CA 1
ATOM 964 C C . GLU A 1 123 ? 23.371 3.214 -15.638 1.00 58.59 123 GLU A C 1
ATOM 966 O O . GLU A 1 123 ? 24.205 3.388 -14.747 1.00 58.59 123 GLU A O 1
ATOM 971 N N . ARG A 1 124 ? 22.066 3.447 -15.430 1.00 54.44 124 ARG A N 1
ATOM 972 C CA . ARG A 1 124 ? 21.467 3.808 -14.132 1.00 54.44 124 ARG A CA 1
ATOM 973 C C . ARG A 1 124 ? 20.946 2.590 -13.366 1.00 54.44 124 ARG A C 1
ATOM 975 O O . ARG A 1 124 ? 21.473 2.306 -12.299 1.00 54.44 124 ARG A O 1
ATOM 982 N N . LEU A 1 125 ? 19.884 1.954 -13.878 1.00 52.41 125 LEU A N 1
ATOM 983 C CA . LEU A 1 125 ? 19.118 0.818 -13.333 1.00 52.41 125 LEU A CA 1
ATOM 984 C C . LEU A 1 125 ? 18.281 -0.005 -14.315 1.00 52.41 125 LEU A C 1
ATOM 986 O O . LEU A 1 125 ? 18.167 -1.208 -14.085 1.00 52.41 125 LEU A O 1
ATOM 990 N N . SER A 1 126 ? 17.713 0.608 -15.366 1.00 41.00 126 SER A N 1
ATOM 991 C CA . SER A 1 126 ? 16.917 -0.041 -16.432 1.00 41.00 126 SER A CA 1
ATOM 992 C C . SER A 1 126 ? 15.514 -0.547 -15.976 1.00 41.00 126 SER A C 1
ATOM 994 O O . SER A 1 126 ? 15.424 -1.121 -14.903 1.00 41.00 126 SER A O 1
ATOM 996 N N . ALA A 1 1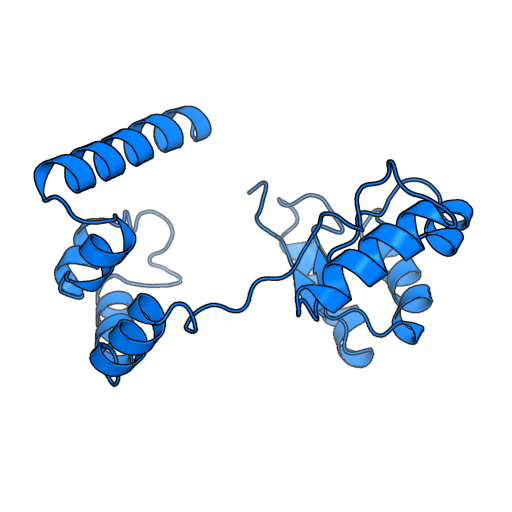27 ? 14.348 -0.431 -16.659 1.00 38.06 127 ALA A N 1
ATOM 997 C CA . ALA A 1 127 ? 13.646 0.570 -17.521 1.00 38.06 127 ALA A CA 1
ATOM 998 C C . ALA A 1 127 ? 12.098 0.276 -17.440 1.00 38.06 127 ALA A C 1
ATOM 1000 O O . ALA A 1 127 ? 11.709 -0.640 -16.714 1.00 38.06 127 ALA A O 1
ATOM 1001 N N . VAL A 1 128 ? 11.211 1.003 -18.153 1.00 39.22 128 VAL A N 1
ATOM 1002 C CA . VAL A 1 128 ? 9.717 0.850 -18.155 1.00 39.22 128 VAL A CA 1
ATOM 1003 C C . VAL A 1 128 ? 9.122 1.131 -19.550 1.00 39.22 128 VAL A C 1
ATOM 1005 O O . VAL A 1 128 ? 9.546 2.101 -20.174 1.00 39.22 128 VAL A O 1
ATOM 1008 N N . TRP A 1 129 ? 8.150 0.324 -20.022 1.00 51.94 129 TRP A N 1
ATOM 1009 C CA . TRP A 1 129 ? 7.666 0.256 -21.424 1.00 51.94 129 TRP A CA 1
ATOM 1010 C C . TRP A 1 129 ? 6.198 -0.280 -21.560 1.00 51.94 129 TRP A C 1
ATOM 1012 O O . TRP A 1 129 ? 5.438 -0.204 -20.607 1.00 51.94 129 TRP A O 1
ATOM 1022 N N . SER A 1 130 ? 5.749 -0.817 -22.714 1.00 52.66 130 SER A N 1
ATOM 1023 C CA . SER A 1 130 ? 4.444 -1.523 -22.862 1.00 52.66 130 SER A CA 1
ATOM 1024 C C . SER A 1 130 ? 4.492 -3.015 -22.457 1.00 52.66 130 SER A C 1
ATOM 1026 O O . SER A 1 130 ? 5.557 -3.525 -22.141 1.00 52.66 130 SER A O 1
ATOM 1028 N N . VAL A 1 131 ? 3.374 -3.767 -22.472 1.00 49.53 131 VAL A N 1
ATOM 1029 C CA . VAL A 1 131 ? 3.320 -5.167 -21.960 1.00 49.53 131 VAL A CA 1
ATOM 1030 C C . VAL A 1 131 ? 4.373 -6.127 -22.563 1.00 49.53 131 VAL A C 1
ATOM 1032 O O . VAL A 1 131 ? 5.093 -6.755 -21.781 1.00 49.53 131 VAL A O 1
ATOM 1035 N N . PRO A 1 132 ? 4.508 -6.297 -23.900 1.00 64.69 132 PRO A N 1
ATOM 1036 C CA . PRO A 1 132 ? 5.475 -7.249 -24.465 1.00 64.69 132 PRO A CA 1
ATOM 1037 C C . PRO A 1 132 ? 6.913 -6.770 -24.263 1.00 64.69 132 PRO A C 1
ATOM 1039 O O . PRO A 1 132 ? 7.818 -7.565 -24.020 1.00 64.69 132 PRO A O 1
ATOM 1042 N N . GLU A 1 133 ? 7.095 -5.455 -24.327 1.00 62.69 133 GLU A N 1
ATOM 1043 C CA . GLU A 1 133 ? 8.360 -4.783 -24.102 1.00 62.69 133 GLU A CA 1
ATOM 1044 C C . GLU A 1 133 ? 8.813 -5.001 -22.649 1.00 62.69 133 GLU A C 1
ATOM 1046 O O . GLU A 1 133 ? 9.893 -5.535 -22.434 1.00 62.69 133 GLU A O 1
ATOM 1051 N N . ALA A 1 134 ? 7.999 -4.664 -21.644 1.00 58.22 134 ALA A N 1
ATOM 1052 C CA . ALA A 1 134 ? 8.304 -4.818 -20.218 1.00 58.22 134 ALA A CA 1
ATOM 1053 C C . ALA A 1 134 ? 8.651 -6.270 -19.843 1.00 58.22 134 ALA A C 1
ATOM 1055 O O . ALA A 1 134 ? 9.520 -6.509 -19.004 1.00 58.22 134 ALA A O 1
ATOM 1056 N N . ILE A 1 135 ? 8.029 -7.250 -20.507 1.00 61.47 135 ILE A N 1
ATOM 1057 C CA . ILE A 1 135 ? 8.399 -8.667 -20.405 1.00 61.47 135 ILE A CA 1
ATOM 1058 C C . ILE A 1 135 ? 9.822 -8.924 -20.918 1.00 61.47 135 ILE A C 1
ATOM 1060 O O . ILE A 1 135 ? 10.591 -9.595 -20.230 1.00 61.47 135 ILE A O 1
ATOM 1064 N N . GLU A 1 136 ? 10.186 -8.420 -22.100 1.00 70.50 136 GLU A N 1
ATOM 1065 C CA . GLU A 1 136 ? 11.551 -8.551 -22.628 1.00 70.50 136 GLU A CA 1
ATOM 1066 C C . GLU A 1 136 ? 12.555 -7.808 -21.743 1.00 70.50 136 GLU A C 1
ATOM 1068 O O . GLU A 1 136 ? 13.636 -8.310 -21.445 1.00 70.50 136 GLU A O 1
ATOM 1073 N N . TYR A 1 137 ? 12.152 -6.646 -21.240 1.00 64.00 137 TYR A N 1
ATOM 1074 C CA . TYR A 1 137 ? 12.990 -5.791 -20.429 1.00 64.00 137 TYR A CA 1
ATOM 1075 C C . TYR A 1 137 ? 13.403 -6.428 -19.116 1.00 64.00 137 TYR A C 1
ATOM 1077 O O . TYR A 1 137 ? 14.581 -6.460 -18.761 1.00 64.00 137 TYR A O 1
ATOM 1085 N N . MET A 1 138 ? 12.429 -6.979 -18.396 1.00 67.06 138 MET A N 1
ATOM 1086 C CA . MET A 1 138 ? 12.685 -7.571 -17.095 1.00 67.06 138 MET A CA 1
ATOM 1087 C C . MET A 1 138 ? 13.644 -8.759 -17.195 1.00 67.06 138 MET A C 1
ATOM 1089 O O . MET A 1 138 ? 14.410 -8.952 -16.257 1.00 67.06 138 MET A O 1
ATOM 1093 N N . LYS A 1 139 ? 13.713 -9.476 -18.335 1.00 68.56 139 LYS A N 1
ATOM 1094 C CA . LYS A 1 139 ? 14.741 -10.511 -18.592 1.00 68.56 139 LYS A CA 1
ATOM 1095 C C . LYS A 1 139 ? 16.166 -9.958 -18.526 1.00 68.56 139 LYS A C 1
ATOM 1097 O O . LYS A 1 139 ? 17.054 -10.663 -18.060 1.00 68.56 139 LYS A O 1
ATOM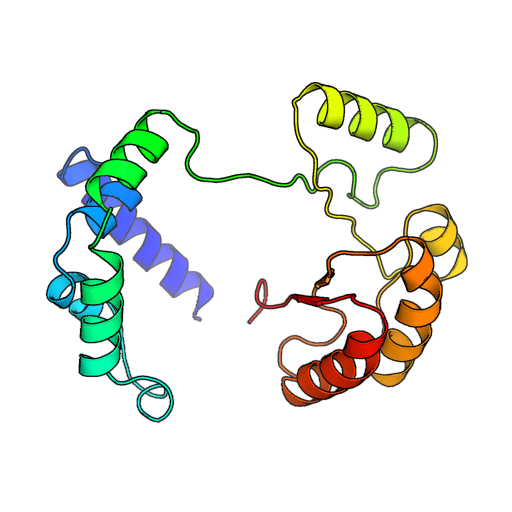 1102 N N . HIS A 1 140 ? 16.385 -8.714 -18.955 1.00 68.75 140 HIS A N 1
ATOM 1103 C CA . HIS A 1 140 ? 17.674 -8.026 -18.831 1.00 68.75 140 HIS A CA 1
ATOM 1104 C C . HIS A 1 140 ? 17.957 -7.522 -17.406 1.00 68.75 140 HIS A C 1
ATOM 1106 O O . HIS A 1 140 ? 19.094 -7.179 -17.108 1.00 68.75 140 HIS A O 1
ATOM 1112 N N . LEU A 1 141 ? 16.955 -7.495 -16.517 1.00 68.31 141 LEU A N 1
ATOM 1113 C CA . LEU A 1 141 ? 17.097 -7.042 -15.127 1.00 68.31 141 LEU A CA 1
ATOM 1114 C C . LEU A 1 141 ? 17.229 -8.164 -14.099 1.00 68.31 141 LEU A C 1
ATOM 1116 O O . LEU A 1 141 ? 17.650 -7.905 -12.971 1.00 68.31 141 LEU A O 1
ATOM 1120 N N . VAL A 1 142 ? 16.876 -9.407 -14.445 1.00 71.31 142 VAL A N 1
ATOM 1121 C CA . VAL A 1 142 ? 16.844 -10.524 -13.478 1.00 71.31 142 VAL A CA 1
ATOM 1122 C C . VAL A 1 142 ? 18.202 -10.784 -12.822 1.00 71.31 142 VAL A C 1
ATOM 1124 O O . VAL A 1 142 ? 18.248 -11.277 -11.696 1.00 71.31 142 VAL A O 1
ATOM 1127 N N . GLU A 1 143 ? 19.306 -10.417 -13.483 1.00 73.06 143 GLU A N 1
ATOM 1128 C CA . GLU A 1 143 ? 20.659 -10.531 -12.928 1.00 73.06 143 GLU A CA 1
ATOM 1129 C C . GLU A 1 143 ? 20.867 -9.659 -11.676 1.00 73.06 143 GLU A C 1
ATOM 1131 O O . GLU A 1 143 ? 21.518 -10.098 -10.724 1.00 73.06 143 GLU A O 1
ATOM 1136 N N . PHE A 1 144 ? 20.217 -8.490 -11.616 1.00 68.31 144 PHE A N 1
ATOM 1137 C CA . PHE A 1 144 ? 20.223 -7.584 -10.460 1.00 68.31 144 PHE A CA 1
ATOM 1138 C C . PHE A 1 144 ? 19.231 -7.991 -9.357 1.00 68.31 144 PHE A C 1
ATOM 1140 O O . PHE A 1 144 ? 19.245 -7.405 -8.276 1.00 68.31 144 PHE A O 1
ATOM 1147 N N . LYS A 1 145 ? 18.399 -9.016 -9.603 1.00 76.81 145 LYS A N 1
ATOM 1148 C CA . LYS A 1 145 ? 17.431 -9.601 -8.654 1.00 76.81 145 LYS A CA 1
ATOM 1149 C C . LYS A 1 145 ? 16.483 -8.562 -8.016 1.00 76.81 145 LYS A C 1
ATOM 1151 O O . LYS A 1 145 ? 16.395 -8.496 -6.786 1.00 76.81 145 LYS A O 1
ATOM 1156 N N . PRO A 1 146 ? 15.770 -7.744 -8.818 1.00 80.62 146 PRO A N 1
ATOM 1157 C CA . PRO A 1 146 ? 14.814 -6.772 -8.295 1.00 80.62 146 PRO A CA 1
ATOM 1158 C C . PRO A 1 146 ? 13.689 -7.468 -7.518 1.00 80.62 146 PRO A C 1
ATOM 1160 O O . PRO A 1 146 ? 13.118 -8.453 -7.981 1.00 80.62 146 PRO A O 1
ATOM 1163 N N . VAL A 1 147 ? 13.343 -6.927 -6.344 1.00 85.19 147 VAL A N 1
ATOM 1164 C CA . VAL A 1 147 ? 12.250 -7.450 -5.499 1.00 85.19 147 VAL A CA 1
ATOM 1165 C C . VAL A 1 147 ? 10.904 -7.323 -6.225 1.00 85.19 147 VAL A C 1
ATOM 1167 O O . VAL A 1 147 ? 10.094 -8.248 -6.211 1.00 85.19 147 VAL A O 1
ATOM 1170 N N . PHE A 1 148 ? 10.688 -6.193 -6.899 1.00 88.69 148 PHE A N 1
ATOM 1171 C CA . PHE A 1 148 ? 9.576 -5.959 -7.812 1.00 88.69 148 PHE A CA 1
ATOM 1172 C C . PHE A 1 148 ? 9.955 -4.923 -8.878 1.00 88.69 148 PHE A C 1
ATOM 1174 O O . PHE A 1 148 ? 10.878 -4.134 -8.671 1.00 88.69 148 PHE A O 1
ATOM 1181 N N . ILE A 1 149 ? 9.208 -4.899 -9.983 1.00 85.75 149 ILE A N 1
ATOM 1182 C CA . ILE A 1 149 ? 9.047 -3.704 -10.824 1.00 85.75 149 ILE A CA 1
ATOM 1183 C C . ILE A 1 149 ? 7.717 -3.026 -10.478 1.00 85.75 149 ILE A C 1
ATOM 1185 O O . ILE A 1 149 ? 6.723 -3.694 -10.191 1.00 85.75 149 ILE A O 1
ATOM 1189 N N . GLU A 1 150 ? 7.716 -1.699 -10.447 1.00 88.94 150 GLU A N 1
ATOM 1190 C CA . GLU A 1 150 ? 6.582 -0.867 -10.050 1.00 88.94 150 GLU A CA 1
ATOM 1191 C C . GLU A 1 150 ? 5.987 -0.156 -11.261 1.00 88.94 150 GLU A C 1
ATOM 1193 O O . GLU A 1 150 ? 6.733 0.400 -12.062 1.00 88.94 150 GLU A O 1
ATOM 1198 N N . GLU A 1 151 ? 4.659 -0.195 -11.368 1.00 85.88 151 GLU A N 1
ATOM 1199 C CA . GLU A 1 151 ? 3.857 0.418 -12.435 1.00 85.88 151 GLU A CA 1
ATOM 1200 C C . GLU A 1 151 ? 4.469 0.288 -13.850 1.00 85.88 151 GLU A C 1
ATOM 1202 O O . GLU A 1 151 ? 4.644 1.282 -14.555 1.00 85.88 151 GLU A O 1
ATOM 1207 N N . PRO A 1 152 ? 4.805 -0.945 -14.298 1.00 80.75 152 PRO A N 1
ATOM 1208 C CA . PRO A 1 152 ? 5.441 -1.181 -15.590 1.00 80.75 152 PRO A CA 1
ATOM 1209 C C . PRO A 1 152 ? 4.552 -0.853 -16.798 1.00 80.75 152 PRO A C 1
ATOM 1211 O O . PRO A 1 152 ? 5.069 -0.878 -17.906 1.00 80.75 152 PRO A O 1
ATOM 1214 N N . ILE A 1 153 ? 3.245 -0.629 -16.606 1.00 80.81 153 ILE A N 1
ATOM 1215 C CA . ILE A 1 153 ? 2.227 -0.339 -17.633 1.00 80.81 153 ILE A CA 1
ATOM 1216 C C . ILE A 1 153 ? 1.109 0.544 -17.040 1.00 80.81 153 ILE A C 1
ATOM 1218 O O . ILE A 1 153 ? 1.065 0.748 -15.826 1.00 80.81 153 ILE A O 1
ATOM 1222 N N . ASN A 1 154 ? 0.170 1.015 -17.877 1.00 78.44 154 ASN A N 1
ATOM 1223 C CA . ASN A 1 154 ? -1.028 1.758 -17.445 1.00 78.44 154 ASN A CA 1
ATOM 1224 C C . ASN A 1 154 ? -1.721 1.065 -16.241 1.00 78.44 154 ASN A C 1
ATOM 1226 O O . ASN A 1 154 ? -2.064 -0.111 -16.387 1.00 78.44 154 ASN A O 1
ATOM 1230 N N . PRO A 1 155 ? -1.948 1.747 -15.093 1.00 82.12 155 PRO A N 1
ATOM 1231 C CA . PRO A 1 155 ? -2.594 1.166 -13.907 1.00 82.12 155 PRO A CA 1
ATOM 1232 C C . PRO A 1 155 ? -3.956 0.507 -14.185 1.00 82.12 155 PRO A C 1
ATOM 1234 O O . PRO A 1 155 ? -4.277 -0.486 -13.536 1.00 82.12 155 PRO A O 1
ATOM 1237 N N . ASP A 1 156 ? -4.714 0.979 -15.182 1.00 83.50 156 ASP A N 1
ATOM 1238 C CA . ASP A 1 156 ? -6.016 0.399 -15.553 1.00 83.50 156 ASP A CA 1
ATOM 1239 C C . ASP A 1 156 ? -5.917 -1.023 -16.155 1.00 83.50 156 ASP A C 1
ATOM 1241 O O . ASP A 1 156 ? -6.899 -1.771 -16.154 1.00 83.50 156 ASP A O 1
ATOM 1245 N N . ASP A 1 157 ? -4.761 -1.430 -16.703 1.00 83.44 157 ASP A N 1
ATOM 1246 C CA . ASP A 1 157 ? -4.612 -2.698 -17.438 1.00 83.44 157 ASP A CA 1
ATOM 1247 C C . ASP A 1 157 ? -4.359 -3.900 -16.510 1.00 83.44 157 ASP A C 1
ATOM 1249 O O . ASP A 1 157 ? -3.329 -4.580 -16.562 1.00 83.44 157 ASP A O 1
ATOM 1253 N N . VAL A 1 158 ? -5.338 -4.194 -15.651 1.00 92.31 158 VAL A N 1
ATOM 1254 C CA . VAL A 1 158 ? -5.322 -5.319 -14.696 1.00 92.31 158 VAL A CA 1
ATOM 1255 C C . VAL A 1 158 ? -4.986 -6.660 -15.376 1.00 92.31 158 VAL A C 1
ATOM 1257 O O . VAL A 1 158 ? -4.332 -7.522 -14.783 1.00 92.31 158 VAL A O 1
ATOM 1260 N N . LEU A 1 159 ? -5.386 -6.852 -16.639 1.00 92.56 159 LEU A N 1
ATOM 1261 C CA . LEU A 1 159 ? -5.089 -8.072 -17.397 1.00 92.56 159 LEU A CA 1
ATOM 1262 C C . LEU A 1 159 ? -3.641 -8.103 -17.910 1.00 92.56 159 LEU A C 1
ATOM 1264 O O . LEU A 1 159 ? -3.009 -9.162 -17.844 1.00 92.56 159 LEU A O 1
ATOM 1268 N N . GLY A 1 160 ? -3.089 -6.965 -18.334 1.00 85.62 160 GLY A N 1
ATOM 1269 C CA . GLY A 1 160 ? -1.663 -6.780 -18.594 1.00 85.62 160 GLY A CA 1
ATOM 1270 C C . GLY A 1 160 ? -0.814 -7.055 -17.353 1.00 85.62 160 GLY A C 1
ATOM 1271 O O . GLY A 1 160 ? 0.133 -7.839 -17.430 1.00 85.62 160 GLY A O 1
ATOM 1272 N N . TYR A 1 161 ? -1.205 -6.544 -16.180 1.00 88.50 161 TYR A N 1
ATOM 1273 C CA . TYR A 1 161 ? -0.553 -6.863 -14.900 1.00 88.50 161 TYR A CA 1
ATOM 1274 C C . TYR A 1 161 ? -0.528 -8.374 -14.637 1.00 88.50 161 TYR A C 1
ATOM 1276 O O . TYR A 1 161 ? 0.524 -8.946 -14.341 1.00 88.50 161 TYR A O 1
ATOM 1284 N N . VAL A 1 162 ? -1.664 -9.055 -14.818 1.00 92.50 162 VAL A N 1
ATOM 1285 C CA . VAL A 1 162 ? -1.767 -10.518 -14.691 1.00 92.50 162 VAL A CA 1
ATOM 1286 C C . VAL A 1 162 ? -0.911 -11.259 -15.732 1.00 92.50 162 VAL A C 1
ATOM 1288 O O . VAL A 1 162 ? -0.387 -12.335 -15.426 1.00 92.50 162 VAL A O 1
ATOM 1291 N N . ALA A 1 163 ? -0.739 -10.720 -16.942 1.00 90.31 163 ALA A N 1
ATOM 1292 C CA . ALA A 1 163 ? 0.125 -11.297 -17.971 1.00 90.31 163 ALA A CA 1
ATOM 1293 C C . ALA A 1 163 ? 1.615 -11.171 -17.607 1.00 90.31 163 ALA A C 1
ATOM 1295 O O . ALA A 1 163 ? 2.319 -12.184 -17.591 1.00 90.31 163 ALA A O 1
ATOM 1296 N N . ILE A 1 164 ? 2.080 -9.973 -17.235 1.00 85.06 164 ILE A N 1
ATOM 1297 C CA . ILE A 1 164 ? 3.477 -9.728 -16.841 1.00 85.06 164 ILE A CA 1
ATOM 1298 C C . ILE A 1 164 ? 3.824 -10.561 -15.593 1.00 85.06 164 ILE A C 1
ATOM 1300 O O . ILE A 1 164 ? 4.813 -11.296 -15.607 1.00 85.06 164 ILE A O 1
ATOM 1304 N N . CYS A 1 165 ? 2.963 -10.569 -14.564 1.00 90.06 165 CYS A N 1
ATOM 1305 C CA . CYS A 1 165 ? 3.107 -11.413 -13.368 1.00 90.06 165 CYS A CA 1
ATOM 1306 C C . CYS A 1 165 ? 3.384 -12.891 -13.696 1.00 90.06 165 CYS A C 1
ATOM 1308 O O . CYS A 1 165 ? 4.250 -13.514 -13.080 1.00 90.06 165 CYS A O 1
ATOM 1310 N N . LYS A 1 166 ? 2.665 -13.472 -14.668 1.00 90.38 166 LYS A N 1
ATOM 1311 C CA . LYS A 1 166 ? 2.852 -14.879 -15.071 1.00 90.38 166 LYS A CA 1
ATOM 1312 C C . LYS A 1 166 ? 4.219 -15.126 -15.707 1.00 90.38 166 LYS A C 1
ATOM 1314 O O . LYS A 1 166 ? 4.789 -16.191 -15.484 1.00 90.38 166 LYS A O 1
ATOM 1319 N N . VAL A 1 167 ? 4.737 -14.163 -16.472 1.00 88.06 167 VAL A N 1
ATOM 1320 C CA . VAL A 1 167 ? 6.011 -14.298 -17.193 1.00 88.06 167 VAL A CA 1
ATOM 1321 C C . VAL A 1 167 ? 7.220 -13.991 -16.307 1.00 88.06 167 VAL A C 1
ATOM 1323 O O . VAL A 1 167 ? 8.258 -14.618 -16.496 1.00 88.06 167 VAL A O 1
ATOM 1326 N N . LEU A 1 168 ? 7.103 -13.110 -15.305 1.00 84.75 168 LEU A N 1
ATOM 1327 C CA . LEU A 1 168 ? 8.218 -12.821 -14.386 1.00 84.75 168 LEU A CA 1
ATOM 1328 C C . LEU A 1 168 ? 8.352 -13.825 -13.235 1.00 84.75 168 LEU A C 1
ATOM 1330 O O . LEU A 1 168 ? 9.450 -14.004 -12.707 1.00 84.75 168 LEU A O 1
ATOM 1334 N N . LYS A 1 169 ? 7.274 -14.536 -12.877 1.00 87.31 169 LYS A N 1
ATOM 1335 C CA . LYS A 1 169 ? 7.262 -15.518 -11.777 1.00 87.31 169 LYS A CA 1
ATOM 1336 C C . LYS A 1 169 ? 8.419 -16.543 -11.797 1.00 87.31 169 LYS A C 1
ATOM 1338 O O . LYS A 1 169 ? 8.943 -16.809 -10.716 1.00 87.31 169 LYS A O 1
ATOM 1343 N N . PRO A 1 170 ? 8.865 -17.107 -12.942 1.00 88.19 170 PRO A N 1
ATOM 1344 C CA . PRO A 1 170 ? 10.015 -18.021 -12.988 1.00 88.19 170 PRO A CA 1
ATOM 1345 C C . PRO A 1 170 ? 11.358 -17.368 -12.624 1.00 88.19 170 PRO A C 1
ATOM 1347 O O . PRO A 1 170 ? 12.292 -18.071 -12.251 1.00 88.19 170 PRO A O 1
ATOM 1350 N N . TYR A 1 171 ? 11.456 -16.041 -12.731 1.00 82.25 171 TYR A N 1
ATOM 1351 C CA . TYR A 1 171 ? 12.672 -15.261 -12.489 1.00 82.25 171 TYR A CA 1
ATOM 1352 C C . TYR A 1 171 ? 12.742 -14.654 -11.076 1.00 82.25 171 TYR A C 1
ATOM 1354 O O . TYR A 1 171 ? 13.751 -14.055 -10.715 1.00 82.25 171 TYR A O 1
ATOM 1362 N N . GLY A 1 172 ? 11.682 -14.794 -10.271 1.00 83.00 172 GLY A N 1
ATOM 1363 C CA . GLY A 1 172 ? 11.638 -14.326 -8.881 1.00 83.00 172 GLY A CA 1
ATOM 1364 C C . GLY A 1 172 ? 11.371 -12.828 -8.680 1.00 83.00 172 GLY A C 1
ATOM 1365 O O . GLY A 1 172 ? 11.301 -12.397 -7.533 1.00 83.00 172 GLY A O 1
ATOM 1366 N N . ALA A 1 173 ? 11.183 -12.049 -9.750 1.00 83.81 173 ALA A N 1
ATOM 1367 C CA . ALA A 1 173 ? 10.807 -10.637 -9.666 1.00 83.81 173 ALA A CA 1
ATOM 1368 C C . ALA A 1 173 ? 9.284 -10.474 -9.502 1.00 83.81 173 ALA A C 1
ATOM 1370 O O . ALA A 1 173 ? 8.506 -11.044 -10.273 1.00 83.81 173 ALA A O 1
ATOM 1371 N N . GLY A 1 174 ? 8.853 -9.695 -8.506 1.00 87.94 174 GLY A N 1
ATOM 1372 C CA . GLY A 1 174 ? 7.447 -9.329 -8.304 1.00 87.94 174 GLY A CA 1
ATOM 1373 C C . GLY A 1 174 ? 6.972 -8.170 -9.191 1.00 87.94 174 GLY A C 1
ATOM 1374 O O . GLY A 1 174 ? 7.760 -7.548 -9.903 1.00 87.94 174 GLY A O 1
ATOM 1375 N N . ILE A 1 175 ? 5.682 -7.839 -9.090 1.00 89.38 175 ILE A N 1
ATOM 1376 C CA . ILE A 1 175 ? 5.088 -6.610 -9.639 1.00 89.38 175 ILE A CA 1
ATOM 1377 C C . ILE A 1 175 ? 4.429 -5.827 -8.498 1.00 89.38 175 ILE A C 1
ATOM 1379 O O . ILE A 1 175 ? 3.813 -6.433 -7.621 1.00 89.38 175 ILE A O 1
ATOM 1383 N N . ALA A 1 176 ? 4.531 -4.499 -8.532 1.00 91.50 176 ALA A N 1
ATOM 1384 C CA . ALA A 1 176 ? 3.799 -3.569 -7.676 1.00 91.50 176 ALA A CA 1
ATOM 1385 C C . ALA A 1 176 ? 3.041 -2.532 -8.527 1.00 91.50 176 ALA A C 1
ATOM 1387 O O . ALA A 1 176 ? 3.478 -2.184 -9.623 1.00 91.50 176 ALA A O 1
ATOM 1388 N N . THR A 1 177 ? 1.901 -2.049 -8.033 1.00 89.38 177 THR A N 1
ATOM 1389 C CA . THR A 1 177 ? 1.068 -1.015 -8.673 1.00 89.38 177 THR A CA 1
ATOM 1390 C C . THR A 1 177 ? 0.084 -0.425 -7.661 1.00 89.38 177 THR A C 1
ATOM 1392 O O . THR A 1 177 ? -0.168 -1.059 -6.632 1.00 89.38 177 THR A O 1
ATOM 1395 N N . GLY A 1 178 ? -0.456 0.763 -7.943 1.00 90.88 178 GLY A N 1
ATOM 1396 C CA . GLY A 1 178 ? -1.554 1.366 -7.187 1.00 90.88 178 GLY A CA 1
ATOM 1397 C C . GLY A 1 178 ? -1.241 2.726 -6.561 1.00 90.88 178 GLY A C 1
ATOM 1398 O O . GLY A 1 178 ? -1.943 3.106 -5.628 1.00 90.88 178 GLY A O 1
ATOM 1399 N N . GLU A 1 179 ? -0.218 3.461 -7.027 1.00 86.44 179 GLU A N 1
ATOM 1400 C CA . GLU A 1 179 ? -0.046 4.878 -6.643 1.00 86.44 179 GLU A CA 1
ATOM 1401 C C . GLU A 1 179 ? -0.917 5.827 -7.496 1.00 86.44 179 GLU A C 1
ATOM 1403 O O . GLU A 1 179 ? -1.160 6.962 -7.080 1.00 86.44 179 GLU A O 1
ATOM 1408 N N . ALA A 1 180 ? -1.450 5.349 -8.631 1.00 77.81 180 ALA A N 1
ATOM 1409 C CA . ALA A 1 180 ? -2.249 6.129 -9.587 1.00 77.81 180 ALA A CA 1
ATOM 1410 C C . ALA A 1 180 ? -3.637 5.541 -9.963 1.00 77.81 180 ALA A C 1
ATOM 1412 O O . ALA A 1 180 ? -4.225 5.995 -10.947 1.00 77.81 180 ALA A O 1
ATOM 1413 N N . ALA A 1 181 ? -4.148 4.554 -9.212 1.00 57.94 181 ALA A N 1
ATOM 1414 C CA . ALA A 1 181 ? -5.455 3.901 -9.430 1.00 57.94 181 ALA A CA 1
ATOM 1415 C C . ALA A 1 181 ? -6.612 4.530 -8.617 1.00 57.94 181 ALA A C 1
ATOM 1417 O O . ALA A 1 181 ? -6.331 5.160 -7.570 1.00 57.94 181 ALA A O 1
#

Solvent-accessible surface area (backbone atoms only — not comparable to full-atom values): 10864 Å² total; per-residue (Å²): 115,66,72,62,52,52,55,52,53,52,51,52,48,52,52,52,18,65,73,72,75,42,60,58,70,55,55,66,64,69,48,53,46,73,54,57,54,71,75,54,82,61,80,97,38,55,94,83,52,42,72,70,56,53,33,57,49,44,60,63,58,52,65,63,45,71,57,53,48,52,30,45,79,68,74,66,65,73,90,69,67,46,50,82,56,21,46,82,91,52,60,72,66,64,27,54,50,45,43,52,59,40,44,74,70,70,41,87,46,79,43,70,67,59,47,87,44,74,65,68,18,61,72,72,72,48,61,48,44,52,70,74,52,37,54,59,50,48,68,76,40,48,87,76,59,48,72,50,50,67,58,50,49,68,76,84,43,60,66,54,52,57,52,46,50,64,70,34,52,88,68,66,36,42,75,45,77,72,94,82,109

Radius of gyration: 20.66 Å; Cα contacts (8 Å, |Δi|>4): 152; chains: 1; bounding box: 50×35×47 Å

InterPro domains:
  IPR013342 Mandelate racemase, C-terminal domain [PF13378] (96-180)
  IPR013342 Mandelate racemase, C-terminal domain [SM00922] (92-171)
  IPR029017 Enolase-like, N-terminal [G3DSA:3.30.390.10] (1-28)
  IPR036849 Enolase-like, C-terminal domain superfamily [G3DSA:3.20.20.120] (29-128)
  IPR036849 Enolase-like, C-terminal domain superfamily [G3DSA:3.20.20.120] (129-181)
  IPR036849 Enolase-like, C-terminal domain superfamily [SSF51604] (17-180)
  IPR046945 L-rhamnonate dehydratase-like [PTHR13794] (1-180)

Secondary structure (DSSP, 8-state):
-HHHHHHHHHHHHHHHHHHHTS-HHHHHHHS-HHHHHHT---TTTTTT--HHHHHHHHHHHTTTHHHHHHHHHTT-S----B-GGG-TT--THHHHHHHHHHHHTT---B-----S-HHHHHHHT-----HHHHHHHHHHHGGG--SEEE--S-TT-HHHHHHHHHHHGGGT-EEE--S--

pLDDT: mean 82.33, std 14.85, range [38.06, 98.31]

Mean predicted aligned error: 7.72 Å

Organism: Fusarium circinatum (NCBI:txid48490)

Sequence (181 aa):
MHLAVAGVLNAVWDLWGKILGLPVWQIVCEMSPEEIIRCIDFRYITDVITPDEAIGMLQKTAKGKEERLKEAFNNVAVPAYKISAGWMAFSGDRMKEVLHETLAQGCKVFKFKVGTNIEADRERLSAVWSVPEAIEYMKHLVEFKPVFIEEPINPDDVLGYVAICKVLKPYGAGIATGEAA

Nearest PDB structures (foldseek):
  4a35-assembly1_A-2  TM=9.416E-01  e=4.193E-13  Homo sapiens
  3b9q-assembly1_A  TM=6.256E-01  e=7.250E+00  Arabidopsis thaliana
  2ffh-assembly1_A  TM=6.200E-01  e=9.261E+00  Thermus aquaticus
  1ls1-assembly1_A  TM=2.554E-01  e=8.194E+00  Thermus aquaticus

Foldseek 3Di:
DVVVVVVVVVVVLVVVCVVVVHDSVVVCLVDQQLVVLVVDDCPPPVVPDDSVNSNVVVVVVCVCSVVLVVCVVVVNNDQDADAVLAPPVDADVVSVVVVVVVVVVVHDHYDHAAADDQVVCVRVPYHADALVVLLVGVVVRLVVPAQEDECSDDLVPVVSQVSSQVSCVVSNYHYHYDPVD